Protein AF-C7RGB1-F1 (afdb_monomer_lite)

Sequence (255 aa):
MTRNKEISWLKITIWLIIFYPVGFYLIFKKLTSKRKIKDNFDKYVVSNTYNYYYRDDGEAKDKKVDSYKIDQDLIKNEPTHQRIIQDKLDKMAKEIKKRKNLGIGLMVFGGLYLLGSLSQFTFSSIFFSFLFISAGFLLISLNKNKADIISLANKYIGIIKDRKTPYIKDIAAASNTSYEIASSELQYLIDVNILEATYIDYDKKIIHTPLIEGSVYSDADKSTDPEIIECKYCGGVNEVKDDKYICQFCGSPLK

Foldseek 3Di:
DDPPDQCDPVNLVVCCVVPVVVSLVSVLCNLLVVCVVVVVLVVLLVVVVVVVVPPPDDDDDDDPPPDDDDDPVVLPCLVVLVVVLVVVLVVLVVVLVVLLVVLVVLLVVLVVQCVVCVVPVDPVSPVVSVVSNSVSVSSNSSCPVVVVLSVLLCLQLVLCLVVLFFALCSSCVSSVHHLSSSQSSVVVCVVVVSQPPWDADVVRNGIDGSSHDPPDPPPPDPPPVQPFAQDPPPRDTDRDDDPQQADPPPRDGRD

Secondary structure (DSSP, 8-state):
--------HHHHHHHHHH-HHHHHHHHHHHHS-THHHHHHHHHHHHHHHHHHHT-SS----------PPPPGGGTT-HHHHHHHHHHHHHHHHHHHHHHHHHHHHHHHHHHHHHHHHTTT--HHHHHHHHHHHHHHHHHHHTTHHHHHHHHHHHHHHHHHHHH---BHHHHHHHTTS-HHHHHHHHHHHHHTTSSTT-EEETTTTEEE-TTSTT-----S------EEEE-TTT--EEEE-SS--B-TTT--B--

Structure (mmCIF, N/CA/C/O backbone):
data_AF-C7RGB1-F1
#
_entry.id   AF-C7RGB1-F1
#
loop_
_atom_site.group_PDB
_atom_site.id
_atom_site.type_symbol
_atom_site.label_atom_id
_atom_site.label_alt_id
_atom_site.label_comp_id
_atom_site.label_asym_id
_atom_site.label_entity_id
_atom_site.label_seq_id
_atom_site.pdbx_PDB_ins_code
_atom_site.Cartn_x
_atom_site.Cartn_y
_atom_site.Cartn_z
_atom_site.occupancy
_atom_site.B_iso_or_equiv
_atom_site.auth_seq_id
_atom_site.auth_comp_id
_atom_site.auth_asym_id
_atom_site.auth_atom_id
_atom_site.pdbx_PDB_model_num
ATOM 1 N N . MET A 1 1 ? -18.374 15.410 -16.100 1.00 33.19 1 MET A N 1
ATOM 2 C CA . MET A 1 1 ? -17.667 14.116 -15.949 1.00 33.19 1 MET A CA 1
ATOM 3 C C . MET A 1 1 ? -17.205 13.624 -17.317 1.00 33.19 1 MET A C 1
ATOM 5 O O . MET A 1 1 ? -18.025 13.178 -18.109 1.00 33.19 1 MET A O 1
ATOM 9 N N . THR A 1 2 ? -15.921 13.754 -17.655 1.00 32.09 2 THR A N 1
ATOM 10 C CA . THR A 1 2 ? -15.396 13.250 -18.935 1.00 32.09 2 THR A CA 1
ATOM 11 C C . THR A 1 2 ? -15.132 11.748 -18.822 1.00 32.09 2 THR A C 1
ATOM 13 O O . THR A 1 2 ? -14.277 11.294 -18.063 1.00 32.09 2 THR A O 1
ATOM 16 N N . ARG A 1 3 ? -15.908 10.955 -19.569 1.00 33.81 3 ARG A N 1
ATOM 17 C CA . ARG A 1 3 ? -15.785 9.495 -19.670 1.00 33.81 3 ARG A CA 1
ATOM 18 C C . ARG A 1 3 ? -14.440 9.160 -20.328 1.00 33.81 3 ARG A C 1
ATOM 20 O O . ARG A 1 3 ? -14.335 9.072 -21.550 1.00 33.81 3 ARG A O 1
ATOM 27 N N . ASN A 1 4 ? -13.377 9.051 -19.533 1.00 44.34 4 ASN A N 1
ATOM 28 C CA . ASN A 1 4 ? -12.032 8.784 -20.037 1.00 44.34 4 ASN A CA 1
ATOM 29 C C . ASN A 1 4 ? -11.944 7.347 -20.566 1.00 44.34 4 ASN A C 1
ATOM 31 O O . ASN A 1 4 ? -11.673 6.415 -19.805 1.00 44.34 4 ASN A O 1
ATOM 35 N N . LYS A 1 5 ? -12.163 7.206 -21.881 1.00 53.62 5 LYS A N 1
ATOM 36 C CA . LYS A 1 5 ? -12.060 5.975 -22.679 1.00 53.62 5 LYS A CA 1
ATOM 37 C C . LYS A 1 5 ? -10.881 5.127 -22.193 1.00 53.62 5 LYS A C 1
ATOM 39 O O . LYS A 1 5 ? -9.740 5.597 -22.184 1.00 53.62 5 LYS A O 1
ATOM 44 N N . GLU A 1 6 ? -11.157 3.903 -21.748 1.00 63.00 6 GLU A N 1
ATOM 45 C CA . GLU A 1 6 ? -10.098 2.976 -21.364 1.00 63.00 6 GLU A CA 1
ATOM 46 C C . GLU A 1 6 ? -9.165 2.740 -22.553 1.00 63.00 6 GLU A C 1
ATOM 48 O O . GLU A 1 6 ? -9.593 2.579 -23.700 1.00 63.00 6 GLU A O 1
ATOM 53 N N . ILE A 1 7 ? -7.861 2.772 -22.292 1.00 69.94 7 ILE A N 1
ATOM 54 C CA . ILE A 1 7 ? -6.862 2.562 -23.332 1.00 69.94 7 ILE A CA 1
ATOM 55 C C . ILE A 1 7 ? -6.916 1.076 -23.713 1.00 69.94 7 ILE A C 1
ATOM 57 O O . ILE A 1 7 ? -6.524 0.202 -22.933 1.00 69.94 7 ILE A O 1
ATOM 61 N N . SER A 1 8 ? -7.439 0.783 -24.908 1.00 80.25 8 SER A N 1
ATOM 62 C CA . SER A 1 8 ? -7.513 -0.583 -25.442 1.00 80.25 8 SER A CA 1
ATOM 63 C C . SER A 1 8 ? -6.120 -1.213 -25.507 1.00 80.25 8 SER A C 1
ATOM 65 O O . SER A 1 8 ? -5.159 -0.553 -25.903 1.00 80.25 8 SER A O 1
ATOM 67 N N . TRP A 1 9 ? -6.014 -2.494 -25.136 1.00 74.38 9 TRP A N 1
ATOM 68 C CA . TRP A 1 9 ? -4.772 -3.268 -25.265 1.00 74.38 9 TRP A CA 1
ATOM 69 C C . TRP A 1 9 ? -4.229 -3.235 -26.695 1.00 74.38 9 TRP A C 1
ATOM 71 O O . TRP A 1 9 ? -3.033 -3.084 -26.883 1.00 74.38 9 TRP A O 1
ATOM 81 N N . LEU A 1 10 ? -5.113 -3.223 -27.693 1.00 82.62 10 LEU A N 1
ATOM 82 C CA . LEU A 1 10 ? -4.734 -3.104 -29.098 1.00 82.62 10 LEU A CA 1
ATOM 83 C C . LEU A 1 10 ? -4.018 -1.776 -29.402 1.00 82.62 10 LEU A C 1
ATOM 85 O O . LEU A 1 10 ? -3.019 -1.761 -30.113 1.00 82.62 10 LEU A O 1
ATOM 89 N N . LYS A 1 11 ? -4.458 -0.661 -28.800 1.00 81.06 11 LYS A N 1
ATOM 90 C CA . LYS A 1 11 ? -3.771 0.635 -28.944 1.00 81.06 11 LYS A CA 1
ATOM 91 C C . LYS A 1 11 ? -2.395 0.619 -28.292 1.00 81.06 11 LYS A C 1
ATOM 93 O O . LYS A 1 11 ? -1.472 1.224 -28.818 1.00 81.06 11 LYS A O 1
ATOM 98 N N . ILE A 1 12 ? -2.267 -0.069 -27.163 1.00 81.75 12 ILE A N 1
ATOM 99 C CA . ILE A 1 12 ? -0.987 -0.234 -26.479 1.00 81.75 12 ILE A CA 1
ATOM 100 C C . ILE A 1 12 ? -0.016 -1.012 -27.360 1.00 81.75 12 ILE A C 1
ATOM 102 O O . ILE A 1 12 ? 1.093 -0.541 -27.573 1.00 81.75 12 ILE A O 1
ATOM 106 N N . THR A 1 13 ? -0.445 -2.151 -27.907 1.00 79.81 13 THR A N 1
ATOM 107 C CA . THR A 1 13 ? 0.388 -2.992 -28.773 1.00 79.81 13 THR A CA 1
ATOM 108 C C . THR A 1 13 ? 0.824 -2.242 -30.031 1.00 79.81 13 THR A C 1
ATOM 110 O O . THR A 1 13 ? 2.002 -2.254 -30.367 1.00 79.81 13 THR A O 1
ATOM 113 N N . ILE A 1 14 ? -0.090 -1.511 -30.680 1.00 84.31 14 ILE A N 1
ATOM 114 C CA . ILE A 1 14 ? 0.222 -0.699 -31.869 1.00 84.31 14 ILE A CA 1
ATOM 115 C C . ILE A 1 14 ? 1.257 0.384 -31.545 1.00 84.31 14 ILE A C 1
ATOM 117 O O . ILE A 1 14 ? 2.251 0.521 -32.254 1.00 84.31 14 ILE A O 1
ATOM 121 N N . TRP A 1 15 ? 1.067 1.128 -30.453 1.00 84.56 15 TRP A N 1
ATOM 122 C CA . TRP A 1 15 ? 2.030 2.149 -30.043 1.00 84.56 15 TRP A CA 1
ATOM 123 C C . TRP A 1 15 ? 3.350 1.547 -29.557 1.00 84.56 15 TRP A C 1
ATOM 125 O O . TRP A 1 15 ? 4.377 2.187 -29.710 1.00 84.56 15 TRP A O 1
ATOM 135 N N . LEU A 1 16 ? 3.362 0.323 -29.029 1.00 81.25 16 LEU A N 1
ATOM 136 C CA . LEU A 1 16 ? 4.593 -0.363 -28.634 1.00 81.25 16 LEU A CA 1
ATOM 137 C C . LEU A 1 16 ? 5.453 -0.763 -29.840 1.00 81.25 16 LEU A C 1
ATOM 139 O O . LEU A 1 16 ? 6.674 -0.706 -29.747 1.00 81.25 16 LEU A O 1
ATOM 143 N N . ILE A 1 17 ? 4.815 -1.107 -30.962 1.00 79.31 17 ILE A N 1
ATOM 144 C CA . ILE A 1 17 ? 5.484 -1.463 -32.220 1.00 79.31 17 ILE A CA 1
ATOM 145 C C . ILE A 1 17 ? 5.944 -0.210 -32.979 1.00 79.31 17 ILE A C 1
ATOM 147 O O . ILE A 1 17 ? 7.076 -0.157 -33.444 1.00 79.31 17 ILE A O 1
ATOM 151 N N . ILE A 1 18 ? 5.080 0.805 -33.096 1.00 78.81 18 ILE A N 1
ATOM 152 C CA . ILE A 1 18 ? 5.349 2.006 -33.909 1.00 78.81 18 ILE A CA 1
ATOM 153 C C . ILE A 1 18 ? 6.251 2.999 -33.171 1.00 78.81 18 ILE A C 1
ATOM 155 O O . ILE A 1 18 ? 7.113 3.634 -33.772 1.00 78.81 18 ILE A O 1
ATOM 159 N N . PHE A 1 19 ? 6.045 3.169 -31.865 1.00 79.31 19 PHE A N 1
ATOM 160 C CA . PHE A 1 19 ? 6.770 4.152 -31.072 1.00 79.31 19 PHE A CA 1
ATOM 161 C C . PHE A 1 19 ? 6.793 3.728 -29.602 1.00 79.31 19 PHE A C 1
ATOM 163 O O . PHE A 1 19 ? 6.038 4.236 -28.761 1.00 79.31 19 PHE A O 1
ATOM 170 N N . TYR A 1 20 ? 7.678 2.770 -29.300 1.00 70.88 20 TYR A N 1
ATOM 171 C CA . TYR A 1 20 ? 7.758 2.113 -27.994 1.00 70.88 20 TYR A CA 1
ATOM 172 C C . TYR A 1 20 ? 7.773 3.067 -26.781 1.00 70.88 20 TYR A C 1
ATOM 174 O O . TYR A 1 20 ? 7.165 2.682 -25.781 1.00 70.88 20 TYR A O 1
ATOM 182 N N . PRO A 1 21 ? 8.322 4.308 -26.808 1.00 76.00 21 PRO A N 1
ATOM 183 C CA . PRO A 1 21 ? 8.226 5.206 -25.656 1.00 76.00 21 PRO A CA 1
ATOM 184 C C . PRO A 1 21 ? 6.770 5.530 -25.297 1.00 76.00 21 PRO A C 1
ATOM 186 O O . PRO A 1 21 ? 6.397 5.522 -24.123 1.00 76.00 21 PRO A O 1
ATOM 189 N N . VAL A 1 22 ? 5.912 5.740 -26.302 1.00 77.44 22 VAL A N 1
ATOM 190 C CA . VAL A 1 22 ? 4.474 5.954 -26.087 1.00 77.44 22 VAL A CA 1
ATOM 191 C C . VAL A 1 22 ? 3.765 4.640 -25.783 1.00 77.44 22 VAL A C 1
ATOM 193 O O . VAL A 1 22 ? 2.885 4.625 -24.928 1.00 77.44 22 VAL A O 1
ATOM 196 N N . GLY A 1 23 ? 4.166 3.523 -26.393 1.00 82.25 23 GLY A N 1
ATOM 197 C CA . GLY A 1 23 ? 3.643 2.200 -26.038 1.00 82.25 23 GLY A CA 1
ATOM 198 C C . GLY A 1 23 ? 3.829 1.870 -24.554 1.00 82.25 23 GLY A C 1
ATOM 199 O O . GLY A 1 23 ? 2.858 1.576 -23.856 1.00 82.25 23 GLY A O 1
ATOM 200 N N . PHE A 1 24 ? 5.052 2.017 -24.039 1.00 79.06 24 PHE A N 1
ATOM 201 C CA . PHE A 1 24 ? 5.362 1.857 -22.617 1.00 79.06 24 PHE A CA 1
ATOM 202 C C . PHE A 1 24 ? 4.668 2.906 -21.746 1.00 79.06 24 PHE A C 1
ATOM 204 O O . PHE A 1 24 ? 4.165 2.556 -20.682 1.00 79.06 24 PHE A O 1
ATOM 211 N N . TYR A 1 25 ? 4.556 4.163 -22.189 1.00 80.44 25 TYR A N 1
ATOM 212 C CA . TYR A 1 25 ? 3.768 5.181 -21.484 1.00 80.44 25 TYR A CA 1
ATOM 213 C C . TYR A 1 25 ? 2.278 4.810 -21.378 1.00 80.44 25 TYR A C 1
ATOM 215 O O . TYR A 1 25 ? 1.632 5.064 -20.360 1.00 80.44 25 TYR A O 1
ATOM 223 N N . LEU A 1 26 ? 1.705 4.180 -22.404 1.00 81.00 26 LEU A N 1
ATOM 224 C CA . LEU A 1 26 ? 0.313 3.735 -22.392 1.00 81.00 26 LEU A CA 1
ATOM 225 C C . LEU A 1 26 ? 0.124 2.468 -21.544 1.00 81.00 26 LEU A C 1
ATOM 227 O O . LEU A 1 26 ? -0.871 2.390 -20.819 1.00 81.00 26 LEU A O 1
ATOM 231 N N . ILE A 1 27 ? 1.084 1.528 -21.560 1.00 81.25 27 ILE A N 1
ATOM 232 C CA . ILE A 1 27 ? 1.155 0.416 -20.589 1.00 81.25 27 ILE A CA 1
ATOM 233 C C . ILE A 1 27 ? 1.183 0.982 -19.179 1.00 81.25 27 ILE A C 1
ATOM 235 O O . ILE A 1 27 ? 0.370 0.599 -18.344 1.00 81.25 27 ILE A O 1
ATOM 239 N N . PHE A 1 28 ? 2.079 1.934 -18.935 1.00 70.88 28 PHE A N 1
ATOM 240 C CA . PHE A 1 28 ? 2.223 2.614 -17.663 1.00 70.88 28 PHE A CA 1
ATOM 241 C C . PHE A 1 28 ? 0.900 3.226 -17.228 1.00 70.88 28 PHE A C 1
ATOM 243 O O . PHE A 1 28 ? 0.360 2.835 -16.207 1.00 70.88 28 PHE A O 1
ATOM 250 N N . LYS A 1 29 ? 0.298 4.097 -18.041 1.00 72.88 29 LYS A N 1
ATOM 251 C CA . LYS A 1 29 ? -0.969 4.765 -17.716 1.00 72.88 29 LYS A CA 1
ATOM 252 C C . LYS A 1 29 ? -2.115 3.782 -17.455 1.00 72.88 29 LYS A C 1
ATOM 254 O O . LYS A 1 29 ? -3.044 4.119 -16.717 1.00 72.88 29 LYS A O 1
ATOM 259 N N . LYS A 1 30 ? -2.069 2.588 -18.053 1.00 77.88 30 LYS A N 1
ATOM 260 C CA . LYS A 1 30 ? -3.045 1.518 -17.828 1.00 77.88 30 LYS A CA 1
ATOM 261 C C . LYS A 1 30 ? -2.763 0.714 -16.553 1.00 77.88 30 LYS A C 1
ATOM 263 O O . LYS A 1 30 ? -3.703 0.447 -15.813 1.00 77.88 30 LYS A O 1
ATOM 268 N N . LEU A 1 31 ? -1.505 0.373 -16.266 1.00 68.38 31 LEU A N 1
ATOM 269 C CA . LEU A 1 31 ? -1.090 -0.377 -15.069 1.00 68.38 31 LEU A CA 1
ATOM 270 C C . LEU A 1 31 ? -1.074 0.490 -13.802 1.00 68.38 31 LEU A C 1
ATOM 272 O O . LEU A 1 31 ? -1.529 0.063 -12.748 1.00 68.38 31 LEU A O 1
ATOM 276 N N . THR A 1 32 ? -0.588 1.725 -13.908 1.00 56.81 32 THR A N 1
ATOM 277 C CA . THR A 1 32 ? -0.564 2.737 -12.844 1.00 56.81 32 THR A CA 1
ATOM 278 C C . THR A 1 32 ? -1.812 3.606 -12.857 1.00 56.81 32 THR A C 1
ATOM 280 O O . THR A 1 32 ? -1.801 4.694 -12.275 1.00 56.81 32 THR A O 1
ATOM 283 N N . SER A 1 33 ? -2.869 3.203 -13.571 1.00 56.97 33 SER A N 1
ATOM 284 C CA . SER A 1 33 ? -4.123 3.940 -13.533 1.00 56.97 33 SER A CA 1
ATOM 285 C C . SER A 1 33 ? -4.590 3.956 -12.086 1.00 56.97 33 SER A C 1
ATOM 287 O O . SER A 1 33 ? -5.092 2.956 -11.573 1.00 56.97 33 SER A O 1
ATOM 289 N N . LYS A 1 34 ? -4.410 5.115 -11.437 1.00 47.38 34 LYS A N 1
ATOM 290 C CA . LYS A 1 34 ? -4.910 5.413 -10.091 1.00 47.38 34 LYS A CA 1
ATOM 291 C C . LYS A 1 34 ? -6.379 5.024 -9.953 1.00 47.38 34 LYS A C 1
ATOM 293 O O . LYS A 1 34 ? -6.801 4.698 -8.861 1.00 47.38 34 LYS A O 1
ATOM 298 N N . ARG A 1 35 ? -7.097 4.974 -11.078 1.00 47.88 35 ARG A N 1
ATOM 299 C CA . ARG A 1 35 ? -8.429 4.407 -11.245 1.00 47.88 35 ARG A CA 1
ATOM 300 C C . ARG A 1 35 ? -8.654 3.073 -10.537 1.00 47.88 35 ARG A C 1
ATOM 302 O O . ARG A 1 35 ? -9.648 2.953 -9.869 1.00 47.88 35 ARG A O 1
ATOM 309 N N . LYS A 1 36 ? -7.767 2.073 -10.536 1.00 40.84 36 LYS A N 1
ATOM 310 C CA . LYS A 1 36 ? -8.158 0.808 -9.862 1.00 40.84 36 LYS A CA 1
ATOM 311 C C . LYS A 1 36 ? -8.276 0.908 -8.338 1.00 40.84 36 LYS A C 1
ATOM 313 O O . LYS A 1 36 ? -9.161 0.282 -7.777 1.00 40.84 36 LYS A O 1
ATOM 318 N N . ILE A 1 37 ? -7.409 1.678 -7.679 1.00 42.00 37 ILE A N 1
ATOM 319 C CA . ILE A 1 37 ? -7.462 1.851 -6.217 1.00 42.00 37 ILE A CA 1
ATOM 320 C C . ILE A 1 37 ? -8.340 3.035 -5.851 1.00 42.00 37 ILE A C 1
ATOM 322 O O . ILE A 1 37 ? -9.150 2.893 -4.956 1.00 42.00 37 ILE A O 1
ATOM 326 N N . LYS A 1 38 ? -8.237 4.160 -6.566 1.00 39.53 38 LYS A N 1
ATOM 327 C CA . LYS A 1 38 ? -9.106 5.321 -6.378 1.00 39.53 38 LYS A CA 1
ATOM 328 C C . LYS A 1 38 ? -10.544 5.035 -6.803 1.00 39.53 38 LYS A C 1
ATOM 330 O O . LYS A 1 38 ? -11.417 5.449 -6.085 1.00 39.53 38 LYS A O 1
ATOM 335 N N . ASP A 1 39 ? -10.821 4.306 -7.882 1.00 45.53 39 ASP A N 1
ATOM 336 C CA . ASP A 1 39 ? -12.202 3.940 -8.245 1.00 45.53 39 ASP A CA 1
ATOM 337 C C . ASP A 1 39 ? -12.723 2.823 -7.338 1.00 45.53 39 ASP A C 1
ATOM 339 O O . ASP A 1 39 ? -13.914 2.811 -7.081 1.00 45.53 39 ASP A O 1
ATOM 343 N N . ASN A 1 40 ? -11.886 1.908 -6.816 1.00 43.69 40 ASN A N 1
ATOM 344 C CA . ASN A 1 40 ? -12.340 1.003 -5.752 1.00 43.69 40 ASN A CA 1
ATOM 345 C C . ASN A 1 40 ? -12.633 1.796 -4.480 1.00 43.69 40 ASN A C 1
ATOM 347 O O . ASN A 1 40 ? -13.721 1.663 -3.954 1.00 43.69 40 ASN A O 1
ATOM 351 N N . PHE A 1 41 ? -11.717 2.650 -4.029 1.00 45.91 41 PHE A N 1
ATOM 352 C CA . PHE A 1 41 ? -11.883 3.516 -2.864 1.00 45.91 41 PHE A CA 1
ATOM 353 C C . PHE A 1 41 ? -13.085 4.451 -3.020 1.00 45.91 41 PHE A C 1
ATOM 355 O O . PHE A 1 41 ? -13.967 4.418 -2.184 1.00 45.91 41 PHE A O 1
ATOM 362 N N . ASP A 1 42 ? -13.201 5.190 -4.122 1.00 44.00 42 ASP A N 1
ATOM 363 C CA . ASP A 1 42 ? -14.346 6.041 -4.450 1.00 44.00 42 ASP A CA 1
ATOM 364 C C . ASP A 1 42 ? -15.627 5.197 -4.551 1.00 44.00 42 ASP A C 1
ATOM 366 O O . ASP A 1 42 ? -16.666 5.653 -4.105 1.00 44.00 42 ASP A O 1
ATOM 370 N N . LYS A 1 43 ? -15.594 3.957 -5.062 1.00 46.75 43 LYS A N 1
ATOM 371 C CA . LYS A 1 43 ? -16.762 3.052 -5.086 1.00 46.75 43 LYS A CA 1
ATOM 372 C C . LYS A 1 43 ? -17.111 2.494 -3.701 1.00 46.75 43 LYS A C 1
ATOM 374 O O . LYS A 1 43 ? -18.294 2.330 -3.428 1.00 46.75 43 LYS A O 1
ATOM 379 N N . TYR A 1 44 ? -16.129 2.248 -2.833 1.00 43.62 44 TYR A N 1
ATOM 380 C CA . TYR A 1 44 ? -16.306 1.866 -1.427 1.00 43.62 44 TYR A CA 1
ATOM 381 C C . TYR A 1 44 ? -16.887 3.040 -0.630 1.00 43.62 44 TYR A C 1
ATOM 383 O O . TYR A 1 44 ? -17.966 2.888 -0.061 1.00 43.62 44 TYR A O 1
ATOM 391 N N . VAL A 1 45 ? -16.254 4.221 -0.695 1.00 42.38 45 VAL A N 1
ATOM 392 C CA . VAL A 1 45 ? -16.717 5.496 -0.122 1.00 42.38 45 VAL A CA 1
ATOM 393 C C . VAL A 1 45 ? -18.132 5.795 -0.600 1.00 42.38 45 VAL A C 1
ATOM 395 O O . VAL A 1 45 ? -19.003 6.031 0.224 1.00 42.38 45 VAL A O 1
ATOM 398 N N . VAL A 1 46 ? -18.403 5.734 -1.909 1.00 45.34 46 VAL A N 1
ATOM 399 C CA . VAL A 1 46 ? -19.738 5.965 -2.484 1.00 45.34 46 VAL A CA 1
ATOM 400 C C . VAL A 1 46 ? -20.729 4.894 -2.020 1.00 45.34 46 VAL A C 1
ATOM 402 O O . VAL A 1 46 ? -21.803 5.243 -1.560 1.00 45.34 46 VAL A O 1
ATOM 405 N N . SER A 1 47 ? -20.407 3.599 -2.042 1.00 41.25 47 SER A N 1
ATOM 406 C CA . SER A 1 47 ? -21.377 2.582 -1.596 1.00 41.25 47 SER A CA 1
ATOM 407 C C . SER A 1 47 ? -21.723 2.693 -0.106 1.00 41.25 47 SER A C 1
ATOM 409 O O . SER A 1 47 ? -22.893 2.580 0.253 1.00 41.25 47 SER A O 1
ATOM 411 N N . ASN A 1 48 ? -20.741 2.991 0.751 1.00 41.09 48 ASN A N 1
ATOM 412 C CA . ASN A 1 48 ? -20.963 3.121 2.188 1.00 41.09 48 ASN A CA 1
ATOM 413 C C . ASN A 1 48 ? -21.594 4.463 2.569 1.00 41.09 48 ASN A C 1
ATOM 415 O O . ASN A 1 48 ? -22.454 4.483 3.441 1.00 41.09 48 ASN A O 1
ATOM 419 N N . THR A 1 49 ? -21.234 5.569 1.908 1.00 38.38 49 THR A N 1
ATOM 420 C CA . THR A 1 49 ? -21.920 6.859 2.113 1.00 38.38 49 THR A CA 1
ATOM 421 C C . THR A 1 49 ? -23.382 6.766 1.697 1.00 38.38 49 THR A C 1
ATOM 423 O O . THR A 1 49 ? -24.245 7.184 2.459 1.00 38.38 49 THR A O 1
ATOM 426 N N . TYR A 1 50 ? -23.693 6.147 0.553 1.00 38.81 50 TYR A N 1
ATOM 427 C CA . TYR A 1 50 ? -25.082 5.950 0.127 1.00 38.81 50 TYR A CA 1
ATOM 428 C C . TYR A 1 50 ? -25.852 5.034 1.088 1.00 38.81 50 TYR A C 1
ATOM 430 O O . TYR A 1 50 ? -26.964 5.385 1.462 1.00 38.81 50 TYR A O 1
ATOM 438 N N . ASN A 1 51 ? -25.264 3.927 1.559 1.00 36.22 51 ASN A N 1
ATOM 439 C CA . ASN A 1 51 ? -25.895 3.075 2.578 1.00 36.22 51 ASN A CA 1
ATOM 440 C C . ASN A 1 51 ? -26.113 3.791 3.921 1.00 36.22 51 ASN A C 1
ATOM 442 O O . ASN A 1 51 ? -27.023 3.427 4.654 1.00 36.22 51 ASN A O 1
ATOM 446 N N . TYR A 1 52 ? -25.304 4.796 4.257 1.00 35.62 52 TYR A N 1
ATOM 447 C CA . TYR A 1 52 ? -25.447 5.560 5.496 1.00 35.62 52 TYR A CA 1
ATOM 448 C C . TYR A 1 52 ? -26.545 6.633 5.404 1.00 35.62 52 TYR A C 1
ATOM 450 O O . TYR A 1 52 ? -27.267 6.846 6.371 1.00 35.62 52 TYR A O 1
ATOM 458 N N . TYR A 1 53 ? -26.727 7.263 4.236 1.00 35.84 53 TYR A N 1
ATOM 459 C CA . TYR A 1 53 ? -27.809 8.233 4.003 1.00 35.84 53 TYR A CA 1
ATOM 460 C C . TYR A 1 53 ? -29.190 7.589 3.743 1.00 35.84 53 TYR A C 1
ATOM 462 O O . TYR A 1 53 ? -30.181 8.309 3.743 1.00 35.84 53 TYR A O 1
ATOM 470 N N . TYR A 1 54 ? -29.262 6.268 3.525 1.00 32.94 54 TYR A N 1
ATOM 471 C CA . TYR A 1 54 ? -30.492 5.511 3.207 1.00 32.94 54 TYR A CA 1
ATOM 472 C C . TYR A 1 54 ? -30.839 4.420 4.245 1.00 32.94 54 TYR A C 1
ATOM 474 O O . TYR A 1 54 ? -31.559 3.474 3.943 1.00 32.94 54 TYR A O 1
ATOM 482 N N . ARG A 1 55 ? -30.282 4.506 5.461 1.00 38.75 55 ARG A N 1
ATOM 483 C CA . ARG A 1 55 ? -30.574 3.596 6.591 1.00 38.75 55 ARG A CA 1
ATOM 484 C C . ARG A 1 55 ? -31.411 4.282 7.685 1.00 38.75 55 ARG A C 1
ATOM 486 O O . ARG A 1 55 ? -31.452 3.799 8.810 1.00 38.75 55 ARG A O 1
ATOM 493 N N . ASP A 1 56 ? -32.069 5.397 7.358 1.00 42.44 56 ASP A N 1
ATOM 494 C CA . ASP A 1 56 ? -32.984 6.122 8.262 1.00 42.44 56 ASP A CA 1
ATOM 495 C C . ASP A 1 56 ? -34.458 5.688 8.103 1.00 42.44 56 ASP A C 1
ATOM 497 O O . ASP A 1 56 ? -35.333 6.096 8.864 1.00 42.44 56 ASP A O 1
ATOM 501 N N . ASP A 1 57 ? -34.744 4.810 7.146 1.00 39.16 57 ASP A N 1
ATOM 502 C CA . ASP A 1 57 ? -36.058 4.263 6.846 1.00 39.16 57 ASP A CA 1
ATOM 503 C C . ASP A 1 57 ? -36.003 2.729 6.877 1.00 39.16 57 ASP A C 1
ATOM 505 O O . ASP A 1 57 ? -35.300 2.065 6.118 1.00 39.16 57 ASP A O 1
ATOM 509 N N . GLY A 1 58 ? -36.696 2.173 7.872 1.00 47.56 58 GLY A N 1
ATOM 510 C CA . GLY A 1 58 ? -36.574 0.787 8.301 1.00 47.56 58 GLY A CA 1
ATOM 511 C C . GLY A 1 58 ? -36.809 -0.253 7.207 1.00 47.56 58 GLY A C 1
ATOM 512 O O . GLY A 1 58 ? -37.814 -0.224 6.514 1.00 47.56 58 GLY A O 1
ATOM 513 N N . GLU A 1 59 ? -35.882 -1.209 7.130 1.00 38.81 59 GLU A N 1
ATOM 514 C CA . GLU A 1 59 ? -36.109 -2.658 7.034 1.00 38.81 59 GLU A CA 1
ATOM 515 C C . GLU A 1 59 ? -34.734 -3.340 6.920 1.00 38.81 59 GLU A C 1
ATOM 517 O O . GLU A 1 59 ? -34.140 -3.467 5.846 1.00 38.81 59 GLU A O 1
ATOM 522 N N . ALA A 1 60 ? -34.184 -3.769 8.059 1.00 34.69 60 ALA A N 1
ATOM 523 C CA . ALA A 1 60 ? -32.962 -4.561 8.097 1.00 34.69 60 ALA A CA 1
ATOM 524 C C . ALA A 1 60 ? -33.257 -5.972 7.565 1.00 34.69 60 ALA A C 1
ATOM 526 O O . ALA A 1 60 ? -33.790 -6.818 8.277 1.00 34.69 60 ALA A O 1
ATOM 527 N N . LYS A 1 61 ? -32.917 -6.240 6.301 1.00 35.75 61 LYS A N 1
ATOM 528 C CA . LYS A 1 61 ? -32.791 -7.619 5.816 1.00 35.75 61 LYS A CA 1
ATOM 529 C C . LYS A 1 61 ? -31.401 -8.135 6.153 1.00 35.75 61 LYS A C 1
ATOM 531 O O . LYS A 1 61 ? -30.412 -7.702 5.560 1.00 35.75 61 LYS A O 1
ATOM 536 N N . ASP A 1 62 ? -31.369 -9.073 7.093 1.00 35.62 62 ASP A N 1
ATOM 537 C CA . ASP A 1 62 ? -30.203 -9.842 7.514 1.00 35.62 62 ASP A CA 1
ATOM 538 C C . ASP A 1 62 ? -29.450 -10.427 6.315 1.00 35.62 62 ASP A C 1
ATOM 540 O O . ASP A 1 62 ? -29.819 -11.453 5.739 1.00 35.62 62 ASP A O 1
ATOM 544 N N . LYS A 1 63 ? -28.334 -9.794 5.955 1.00 32.31 63 LYS A N 1
ATOM 545 C CA . LYS A 1 63 ? -27.230 -10.495 5.309 1.00 32.31 63 LYS A CA 1
ATOM 546 C C . LYS A 1 63 ? -26.210 -10.801 6.389 1.00 32.31 63 LYS A C 1
ATOM 548 O O . LYS A 1 63 ? -25.422 -9.936 6.758 1.00 32.31 63 LYS A O 1
ATOM 553 N N . LYS A 1 64 ? -26.236 -12.047 6.873 1.00 28.70 64 LYS A N 1
ATOM 554 C CA . LYS A 1 64 ? -25.121 -12.649 7.609 1.00 28.70 64 LYS A CA 1
ATOM 555 C C . LYS A 1 64 ? -23.864 -12.510 6.750 1.00 28.70 64 LYS A C 1
ATOM 557 O O . LYS A 1 64 ? -23.725 -13.185 5.734 1.00 28.70 64 LYS A O 1
ATOM 562 N N . VAL A 1 65 ? -23.001 -11.574 7.123 1.00 32.31 65 VAL A N 1
ATOM 563 C CA . VAL A 1 65 ? -21.614 -11.536 6.669 1.00 32.31 65 VAL A CA 1
ATOM 564 C C . VAL A 1 65 ? -20.892 -12.561 7.527 1.00 32.31 65 VAL A C 1
ATOM 566 O O . VAL A 1 65 ? -20.919 -12.452 8.752 1.00 32.31 65 VAL A O 1
ATOM 569 N N . ASP A 1 66 ? -20.333 -13.588 6.893 1.00 28.89 66 ASP A N 1
ATOM 570 C CA . ASP A 1 66 ? -19.651 -14.682 7.578 1.00 28.89 66 ASP A CA 1
ATOM 571 C C . ASP A 1 66 ? -18.549 -14.124 8.487 1.00 28.89 66 ASP A C 1
ATOM 573 O O . ASP A 1 66 ? -17.535 -13.586 8.038 1.00 28.89 66 ASP A O 1
ATOM 577 N N . SER A 1 67 ? -18.787 -14.220 9.793 1.00 32.47 67 SER A N 1
ATOM 578 C CA . SER A 1 67 ? -17.859 -13.819 10.838 1.00 32.47 67 SER A CA 1
ATOM 579 C C . SER A 1 67 ? -16.610 -14.693 10.754 1.00 32.47 67 SER A C 1
ATOM 581 O O . SER A 1 67 ? -16.667 -15.899 11.013 1.00 32.47 67 SER A O 1
ATOM 583 N N . TYR A 1 68 ? -15.476 -14.089 10.404 1.00 34.88 68 TYR A N 1
ATOM 584 C CA . TYR A 1 68 ? -14.170 -14.715 10.574 1.00 34.88 68 TYR A CA 1
ATOM 585 C C . TYR A 1 68 ? -14.017 -15.101 12.054 1.00 34.88 68 TYR A C 1
ATOM 587 O O . TYR A 1 68 ? -14.082 -14.235 12.925 1.00 34.88 68 TYR A O 1
ATOM 595 N N . LYS A 1 69 ? -13.858 -16.399 12.349 1.00 30.64 69 LYS A N 1
ATOM 596 C CA . LYS A 1 69 ? -13.540 -16.880 13.701 1.00 30.64 69 LYS A CA 1
ATOM 597 C C . LYS A 1 69 ? -12.210 -16.261 14.131 1.00 30.64 69 LYS A C 1
ATOM 599 O O . LYS A 1 69 ? -11.185 -16.514 13.504 1.00 30.64 69 LYS A O 1
ATOM 604 N N . ILE A 1 70 ? -12.249 -15.445 15.177 1.00 41.84 70 ILE A N 1
ATOM 605 C CA . ILE A 1 70 ? -11.065 -14.900 15.840 1.00 41.84 70 ILE A CA 1
ATOM 606 C C . ILE A 1 70 ? -10.759 -15.836 17.011 1.00 41.84 70 ILE A C 1
ATOM 608 O O . ILE A 1 70 ? -11.603 -16.013 17.889 1.00 41.84 70 ILE A O 1
ATOM 612 N N . ASP A 1 71 ? -9.577 -16.454 17.011 1.00 38.69 71 ASP A N 1
ATOM 613 C CA . ASP A 1 71 ? -9.112 -17.276 18.130 1.00 38.69 71 ASP A CA 1
ATOM 614 C C . ASP A 1 71 ? -8.934 -16.395 19.376 1.00 38.69 71 ASP A C 1
ATOM 616 O O . ASP A 1 71 ? -8.169 -15.429 19.368 1.00 38.69 71 ASP A O 1
ATOM 620 N N . GLN A 1 72 ? -9.633 -16.730 20.465 1.00 39.53 72 GLN A N 1
ATOM 621 C CA . GLN A 1 72 ? -9.610 -15.985 21.734 1.00 39.53 72 GLN A CA 1
ATOM 622 C C . GLN A 1 72 ? -8.203 -15.878 22.359 1.00 39.53 72 GLN A C 1
ATOM 624 O O . GLN A 1 72 ? -7.943 -14.970 23.150 1.00 39.53 72 GLN A O 1
ATOM 629 N N . ASP A 1 73 ? -7.265 -16.734 21.949 1.00 39.78 73 ASP A N 1
ATOM 630 C CA . ASP A 1 73 ? -5.864 -16.701 22.382 1.00 39.78 73 ASP A CA 1
ATOM 631 C C . ASP A 1 73 ? -5.078 -15.486 21.839 1.00 39.78 73 ASP A C 1
ATOM 633 O O . ASP A 1 73 ? -4.062 -15.094 22.420 1.00 39.78 73 ASP A O 1
ATOM 637 N N . LEU A 1 74 ? -5.558 -14.838 20.768 1.00 42.72 74 LEU A N 1
ATOM 638 C CA . LEU A 1 74 ? -4.950 -13.636 20.169 1.00 42.72 74 LEU A CA 1
ATOM 639 C C . LEU A 1 74 ? -5.176 -12.366 21.012 1.00 42.72 74 LEU A C 1
ATOM 641 O O . LEU A 1 74 ? -4.370 -11.436 20.984 1.00 42.72 74 LEU A O 1
ATOM 645 N N . ILE A 1 75 ? -6.240 -12.337 21.818 1.00 44.41 75 ILE A N 1
ATOM 646 C CA . ILE A 1 75 ? -6.683 -11.156 22.582 1.00 44.41 75 ILE A CA 1
ATOM 647 C C . ILE A 1 75 ? -5.774 -10.893 23.798 1.00 44.41 75 ILE A C 1
ATOM 649 O O . ILE A 1 75 ? -5.678 -9.770 24.287 1.00 44.41 75 ILE A O 1
ATOM 653 N N . LYS A 1 76 ? -5.039 -11.907 24.271 1.00 43.00 76 LYS A N 1
ATOM 654 C CA . LYS A 1 76 ? -4.277 -11.843 25.530 1.00 43.00 76 LYS A CA 1
ATOM 655 C C . LYS A 1 76 ? -2.932 -11.105 25.436 1.00 43.00 76 LYS A C 1
ATOM 657 O O . LYS A 1 76 ? -2.316 -10.855 26.467 1.00 43.00 76 LYS A O 1
ATOM 662 N N . ASN A 1 77 ? -2.471 -10.751 24.232 1.00 49.00 77 ASN A N 1
ATOM 663 C CA . ASN A 1 77 ? -1.118 -10.237 23.995 1.00 49.00 77 ASN A CA 1
ATOM 664 C C . ASN A 1 77 ? -1.109 -8.944 23.153 1.00 49.00 77 ASN A C 1
ATOM 666 O O . ASN A 1 77 ? -0.565 -8.899 22.050 1.00 49.00 77 ASN A O 1
ATOM 670 N N . GLU A 1 78 ? -1.638 -7.849 23.683 1.00 49.31 78 GLU A N 1
ATOM 671 C CA . GLU A 1 78 ? -1.594 -6.509 23.074 1.00 49.31 78 GLU A CA 1
ATOM 672 C C . GLU A 1 78 ? -0.215 -6.039 22.534 1.00 49.31 78 GLU A C 1
ATOM 674 O O . GLU A 1 78 ? -0.154 -5.544 21.400 1.00 49.31 78 GLU A O 1
ATOM 679 N N . PRO A 1 79 ? 0.935 -6.267 23.215 1.00 53.56 79 PRO A N 1
ATOM 680 C CA . PRO A 1 79 ? 2.240 -5.915 22.649 1.00 53.56 79 PRO A CA 1
ATOM 681 C C . PRO A 1 79 ? 2.628 -6.766 21.429 1.00 53.56 79 PRO A C 1
ATOM 683 O O . PRO A 1 79 ? 3.553 -6.394 20.707 1.00 53.56 79 PRO A O 1
ATOM 686 N N . THR A 1 80 ? 1.957 -7.896 21.172 1.00 61.31 80 THR A N 1
ATOM 687 C CA . THR A 1 80 ? 2.234 -8.734 19.994 1.00 61.31 80 THR A CA 1
ATOM 688 C C . THR A 1 80 ? 1.518 -8.233 18.745 1.00 61.31 80 THR A C 1
ATOM 690 O O . THR A 1 80 ? 2.178 -8.091 17.721 1.00 61.31 80 THR A O 1
ATOM 693 N N . HIS A 1 81 ? 0.241 -7.844 18.811 1.00 64.12 81 HIS A N 1
ATOM 694 C CA . HIS A 1 81 ? -0.491 -7.366 17.628 1.00 64.12 81 HIS A CA 1
ATOM 695 C C . HIS A 1 81 ? 0.043 -6.040 17.083 1.00 64.12 81 HIS A C 1
ATOM 697 O O . HIS A 1 81 ? 0.220 -5.895 15.872 1.00 64.12 81 HIS A O 1
ATOM 703 N N . GLN A 1 82 ? 0.406 -5.105 17.965 1.00 70.75 82 GLN A N 1
ATOM 704 C CA . GLN A 1 82 ? 1.052 -3.857 17.549 1.00 70.75 82 GLN A CA 1
ATOM 705 C C . GLN A 1 82 ? 2.387 -4.119 16.837 1.00 70.75 82 GLN A C 1
ATOM 707 O O . GLN A 1 82 ? 2.670 -3.521 15.798 1.00 70.75 82 GLN A O 1
ATOM 712 N N . ARG A 1 83 ? 3.198 -5.047 17.364 1.00 72.94 83 ARG A N 1
ATOM 713 C CA . ARG A 1 83 ? 4.471 -5.443 16.745 1.00 72.94 83 ARG A CA 1
ATOM 714 C C . ARG A 1 83 ? 4.266 -6.168 15.418 1.00 72.94 83 ARG A C 1
ATOM 716 O O . ARG A 1 83 ? 5.036 -5.919 14.501 1.00 72.94 83 ARG A O 1
ATOM 723 N N . ILE A 1 84 ? 3.239 -7.009 15.290 1.00 75.94 84 ILE A N 1
ATOM 724 C CA . ILE A 1 84 ? 2.916 -7.724 14.046 1.00 75.94 84 ILE A CA 1
ATOM 725 C C . ILE A 1 84 ? 2.529 -6.738 12.939 1.00 75.94 84 ILE A C 1
ATOM 727 O O . ILE A 1 84 ? 3.051 -6.828 11.827 1.00 75.94 84 ILE A O 1
ATOM 731 N N . ILE A 1 85 ? 1.656 -5.770 13.239 1.00 79.06 85 ILE A N 1
ATOM 732 C CA . ILE A 1 85 ? 1.237 -4.754 12.263 1.00 79.06 85 ILE A CA 1
ATOM 733 C C . ILE A 1 85 ? 2.440 -3.904 11.837 1.00 79.06 85 ILE A C 1
ATOM 735 O O . ILE A 1 85 ? 2.661 -3.713 10.641 1.00 79.06 85 ILE A O 1
ATOM 739 N N . GLN A 1 86 ? 3.264 -3.452 12.788 1.00 83.50 86 GLN A N 1
ATOM 740 C CA . GLN A 1 86 ? 4.462 -2.670 12.469 1.00 83.50 86 GLN A CA 1
ATOM 741 C C . GLN A 1 86 ? 5.504 -3.475 11.677 1.00 83.50 86 GLN A C 1
ATOM 743 O O . GLN A 1 86 ? 5.994 -2.991 10.662 1.00 83.50 86 GLN A O 1
ATOM 748 N N . ASP A 1 87 ? 5.770 -4.733 12.038 1.00 85.56 87 ASP A N 1
ATOM 749 C CA . ASP A 1 87 ? 6.679 -5.615 11.289 1.00 85.56 87 ASP A CA 1
ATOM 750 C C . ASP A 1 87 ? 6.200 -5.842 9.844 1.00 85.56 87 ASP A C 1
ATOM 752 O O . ASP A 1 87 ? 7.001 -5.829 8.9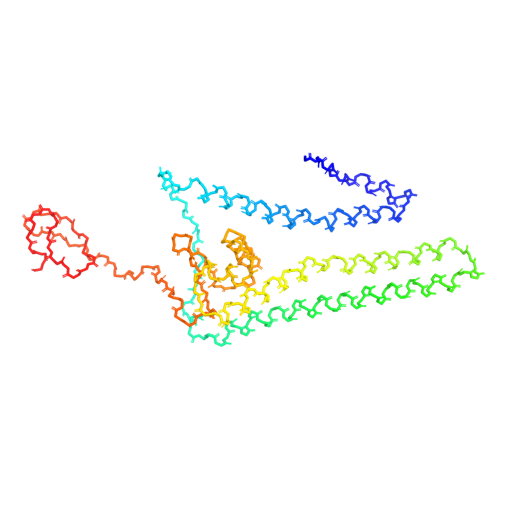05 1.00 85.56 87 ASP A O 1
ATOM 756 N N . LYS A 1 88 ? 4.886 -5.981 9.620 1.00 84.19 88 LYS A N 1
ATOM 757 C CA . LYS A 1 88 ? 4.323 -6.045 8.263 1.00 84.19 88 LYS A CA 1
ATOM 758 C C . LYS A 1 88 ? 4.556 -4.756 7.485 1.00 84.19 88 LYS A C 1
ATOM 760 O O . LYS A 1 88 ? 4.989 -4.823 6.331 1.00 84.19 88 LYS A O 1
ATOM 765 N N . LEU A 1 89 ? 4.283 -3.601 8.090 1.00 86.75 89 LEU A N 1
ATOM 766 C CA . LEU A 1 89 ? 4.497 -2.298 7.456 1.00 86.75 89 LEU A CA 1
ATOM 767 C C . LEU A 1 89 ? 5.979 -2.089 7.117 1.00 86.75 89 LEU A C 1
ATOM 769 O O . LEU A 1 89 ? 6.296 -1.701 5.989 1.00 86.75 89 LEU A O 1
ATOM 773 N N . ASP A 1 90 ? 6.885 -2.451 8.023 1.00 87.62 90 ASP A N 1
ATOM 774 C CA . ASP A 1 90 ? 8.333 -2.376 7.827 1.00 87.62 90 ASP A CA 1
ATOM 775 C C . ASP A 1 90 ? 8.820 -3.316 6.720 1.00 87.62 90 ASP A C 1
ATOM 777 O O . ASP A 1 90 ? 9.602 -2.913 5.850 1.00 87.62 90 ASP A O 1
ATOM 781 N N . LYS A 1 91 ? 8.322 -4.558 6.677 1.00 88.69 91 LYS A N 1
ATOM 782 C CA . LYS A 1 91 ? 8.602 -5.505 5.585 1.00 88.69 91 LYS A CA 1
ATOM 783 C C . LYS A 1 91 ? 8.142 -4.952 4.239 1.00 88.69 91 LYS A C 1
ATOM 785 O O . LYS A 1 91 ? 8.906 -4.985 3.269 1.00 88.69 91 LYS A O 1
ATOM 790 N N . MET A 1 92 ? 6.931 -4.395 4.169 1.00 84.56 92 MET A N 1
ATOM 791 C CA . MET A 1 92 ? 6.424 -3.766 2.947 1.00 84.56 92 MET A CA 1
ATOM 792 C C . MET A 1 92 ? 7.264 -2.545 2.549 1.00 84.56 92 MET A C 1
ATOM 794 O O . MET A 1 92 ? 7.628 -2.407 1.377 1.00 84.56 92 MET A O 1
ATOM 798 N N . ALA A 1 93 ? 7.638 -1.692 3.505 1.00 87.38 93 ALA A N 1
ATOM 799 C CA . ALA A 1 93 ? 8.478 -0.521 3.272 1.00 87.38 93 ALA A CA 1
ATOM 800 C C . ALA A 1 93 ? 9.875 -0.910 2.764 1.00 87.38 93 ALA A C 1
ATOM 802 O O . ALA A 1 93 ? 10.390 -0.306 1.816 1.00 87.38 93 ALA A O 1
ATOM 803 N N . LYS A 1 94 ? 10.473 -1.963 3.333 1.00 90.75 94 LYS A N 1
ATOM 804 C CA . LYS A 1 94 ? 11.765 -2.514 2.904 1.00 90.75 94 LYS A CA 1
ATOM 805 C C . LYS A 1 94 ? 11.706 -3.038 1.470 1.00 90.75 94 LYS A C 1
ATOM 807 O O . LYS A 1 94 ? 12.592 -2.718 0.676 1.00 90.75 94 LYS A O 1
ATOM 812 N N . GLU A 1 95 ? 10.653 -3.769 1.108 1.00 87.19 95 GLU A N 1
ATOM 813 C CA . GLU A 1 95 ? 10.434 -4.253 -0.261 1.00 87.19 95 GLU A CA 1
ATOM 814 C C . GLU A 1 95 ? 10.240 -3.104 -1.262 1.00 87.19 95 GLU A C 1
ATOM 816 O O . GLU A 1 95 ? 10.822 -3.116 -2.352 1.00 87.19 95 GLU A O 1
ATOM 821 N N . ILE A 1 96 ? 9.492 -2.063 -0.885 1.00 87.81 96 ILE A N 1
ATOM 822 C CA . ILE A 1 96 ? 9.328 -0.854 -1.706 1.00 87.81 96 ILE A CA 1
ATOM 823 C C . ILE A 1 96 ? 10.673 -0.151 -1.904 1.00 87.81 96 ILE A C 1
ATOM 825 O O . ILE A 1 96 ? 11.027 0.187 -3.036 1.00 87.81 96 ILE A O 1
ATOM 829 N N . LYS A 1 97 ? 11.450 0.044 -0.830 1.00 89.06 97 LYS A N 1
ATOM 830 C CA . LYS A 1 97 ? 12.770 0.688 -0.887 1.00 89.06 97 LYS A CA 1
ATOM 831 C C . LYS A 1 97 ? 13.741 -0.113 -1.754 1.00 89.06 97 LYS A C 1
ATOM 833 O O . LYS A 1 97 ? 14.406 0.468 -2.608 1.00 89.06 97 LYS A O 1
ATOM 838 N N . LYS A 1 98 ? 13.772 -1.441 -1.605 1.00 90.38 98 LYS A N 1
ATOM 839 C CA . LYS A 1 98 ? 14.586 -2.351 -2.426 1.00 90.38 98 LYS A CA 1
ATOM 840 C C . LYS A 1 98 ? 14.255 -2.213 -3.914 1.00 90.38 98 LYS A C 1
ATOM 842 O O . LYS A 1 98 ? 15.154 -1.998 -4.724 1.00 90.38 98 LYS A O 1
ATOM 847 N N . ARG A 1 99 ? 12.970 -2.267 -4.278 1.00 85.69 99 ARG A N 1
ATOM 848 C CA . ARG A 1 99 ? 12.515 -2.115 -5.673 1.00 85.69 99 ARG A CA 1
ATOM 849 C C . ARG A 1 99 ? 12.761 -0.709 -6.224 1.00 85.69 99 ARG A C 1
ATOM 851 O O . ARG A 1 99 ? 13.115 -0.575 -7.392 1.00 85.69 99 ARG A O 1
ATOM 858 N N . LYS A 1 100 ? 12.610 0.335 -5.401 1.00 89.44 100 LYS A N 1
ATOM 859 C CA . LYS A 1 100 ? 12.931 1.721 -5.778 1.00 89.44 100 LYS A CA 1
ATOM 860 C C . LYS A 1 100 ? 14.419 1.873 -6.089 1.00 89.44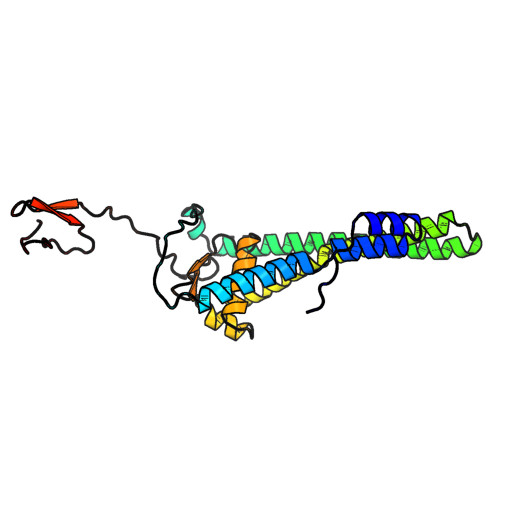 100 LYS A C 1
ATOM 862 O O . LYS A 1 100 ? 14.755 2.414 -7.137 1.00 89.44 100 LYS A O 1
ATOM 867 N N . ASN A 1 101 ? 15.290 1.357 -5.224 1.00 91.25 101 ASN A N 1
ATOM 868 C CA . ASN A 1 101 ? 16.737 1.394 -5.432 1.00 91.25 101 ASN A CA 1
ATOM 869 C C . ASN A 1 101 ? 17.143 0.615 -6.692 1.00 91.25 101 ASN A C 1
ATOM 871 O O . ASN A 1 101 ? 17.955 1.109 -7.469 1.00 91.25 101 ASN A O 1
ATOM 875 N N . LEU A 1 102 ? 16.523 -0.544 -6.944 1.00 92.62 102 LEU A N 1
ATOM 876 C CA . LEU A 1 102 ? 16.718 -1.308 -8.181 1.00 92.62 102 LEU A CA 1
ATOM 877 C C . LEU A 1 102 ? 16.315 -0.496 -9.426 1.00 92.62 102 LEU A C 1
ATOM 879 O O . LEU A 1 102 ? 17.067 -0.433 -10.394 1.00 92.62 102 LEU A O 1
ATOM 883 N N . GLY A 1 103 ? 15.148 0.158 -9.394 1.00 92.00 103 GLY A N 1
ATOM 884 C CA . GLY A 1 103 ? 14.670 0.994 -10.499 1.00 92.00 103 GLY A CA 1
ATOM 885 C C . GLY A 1 103 ? 15.561 2.212 -10.768 1.00 92.00 103 GLY A C 1
ATOM 886 O O . GLY A 1 103 ? 15.824 2.528 -11.926 1.00 92.00 103 GLY A O 1
ATOM 887 N N . ILE A 1 104 ? 16.074 2.859 -9.715 1.00 93.06 104 ILE A N 1
ATOM 888 C CA . ILE A 1 104 ? 17.061 3.946 -9.836 1.00 93.06 104 ILE A CA 1
ATOM 889 C C . ILE A 1 104 ? 18.353 3.417 -10.468 1.00 93.06 104 ILE A C 1
ATOM 891 O O . ILE A 1 104 ? 18.853 4.031 -11.405 1.00 93.06 104 ILE A O 1
ATOM 895 N N . GLY A 1 105 ? 18.856 2.265 -10.012 1.00 94.88 105 GLY A N 1
ATOM 896 C CA . GLY A 1 105 ? 20.051 1.636 -10.581 1.00 94.88 105 GLY A CA 1
ATOM 897 C C . GLY A 1 105 ? 19.919 1.364 -12.081 1.00 94.88 105 GLY A C 1
ATOM 898 O O . GLY A 1 105 ? 20.819 1.701 -12.844 1.00 94.88 105 GLY A O 1
ATOM 899 N N . LEU A 1 106 ? 18.767 0.848 -12.523 1.00 93.81 106 LEU A N 1
ATOM 900 C CA . LEU A 1 106 ? 18.476 0.621 -13.945 1.00 93.81 106 LEU A CA 1
ATOM 901 C C . LEU A 1 106 ? 18.414 1.921 -14.755 1.00 93.81 106 LEU A C 1
ATOM 903 O O . LEU A 1 106 ? 18.921 1.963 -15.874 1.00 93.81 106 LEU A O 1
ATOM 907 N N . MET A 1 107 ? 17.836 2.990 -14.197 1.00 94.25 107 MET A N 1
ATOM 908 C CA . MET A 1 107 ? 17.813 4.295 -14.865 1.00 94.25 107 MET A CA 1
ATOM 909 C C . MET A 1 107 ? 19.209 4.906 -14.993 1.00 94.25 107 MET A C 1
ATOM 911 O O . MET A 1 107 ? 19.545 5.412 -16.060 1.00 94.25 107 MET A O 1
ATOM 915 N N . VAL A 1 108 ? 20.032 4.827 -13.943 1.00 95.88 108 VAL A N 1
ATOM 916 C CA . VAL A 1 108 ? 21.424 5.305 -13.978 1.00 95.88 108 VAL A CA 1
ATOM 917 C C . VAL A 1 108 ? 22.235 4.508 -14.996 1.00 95.88 108 VAL A C 1
ATOM 919 O O . VAL A 1 108 ? 22.924 5.099 -15.823 1.00 95.88 108 VAL A O 1
ATOM 922 N N . PHE A 1 109 ? 22.105 3.180 -14.992 1.00 94.00 109 PHE A N 1
ATOM 923 C CA . PHE A 1 109 ? 22.776 2.311 -15.956 1.00 94.00 109 PHE A CA 1
ATOM 924 C C . PHE A 1 109 ? 22.361 2.627 -17.398 1.00 94.00 109 PHE A C 1
ATOM 926 O O . PHE A 1 109 ? 23.219 2.821 -18.254 1.00 94.00 109 PHE A O 1
ATOM 933 N N . GLY A 1 110 ? 21.056 2.756 -17.661 1.00 93.00 110 GLY A N 1
ATOM 934 C CA . GLY A 1 110 ? 20.549 3.125 -18.983 1.00 93.00 110 GLY A CA 1
ATOM 935 C C . GLY A 1 110 ? 20.997 4.520 -19.433 1.00 93.00 110 GLY A C 1
ATOM 936 O O . GLY A 1 110 ? 21.302 4.709 -20.606 1.00 93.00 110 GLY A O 1
ATOM 937 N N . GLY A 1 111 ? 21.104 5.483 -18.511 1.00 92.88 111 GLY A N 1
ATOM 938 C CA . GLY A 1 111 ? 21.621 6.824 -18.796 1.00 92.88 111 GLY A CA 1
ATOM 939 C C . GLY A 1 111 ? 23.117 6.842 -19.126 1.00 92.88 111 GLY A C 1
ATOM 940 O O . GLY A 1 111 ? 23.525 7.477 -20.095 1.00 92.88 111 GLY A O 1
ATOM 941 N N . LEU A 1 112 ? 23.936 6.107 -18.367 1.00 93.38 112 LEU A N 1
ATOM 942 C CA . LEU A 1 112 ? 25.368 5.954 -18.653 1.00 93.38 112 LEU A CA 1
ATOM 943 C C . LEU A 1 112 ? 25.607 5.221 -19.977 1.00 93.38 112 LEU A C 1
ATOM 945 O O . LEU A 1 112 ? 26.467 5.623 -20.760 1.00 93.38 112 LEU A O 1
ATOM 949 N N . TYR A 1 113 ? 24.816 4.182 -20.251 1.00 90.81 113 TYR A N 1
ATOM 950 C CA . TYR A 1 113 ? 24.861 3.452 -21.515 1.00 90.81 113 TYR A CA 1
ATOM 951 C C . TYR A 1 113 ? 24.506 4.362 -22.703 1.00 90.81 113 TYR A C 1
ATOM 953 O O . TYR A 1 113 ? 25.205 4.348 -23.719 1.00 90.81 113 TYR A O 1
ATOM 961 N N . LEU A 1 114 ? 23.505 5.237 -22.540 1.00 89.94 114 LEU A N 1
ATOM 962 C CA . LEU A 1 114 ? 23.152 6.239 -23.545 1.00 89.94 114 LEU A CA 1
ATOM 963 C C . LEU A 1 114 ? 24.311 7.206 -23.812 1.00 89.94 114 LEU A C 1
ATOM 965 O O . LEU A 1 114 ? 24.661 7.413 -24.972 1.00 89.94 114 LEU A O 1
ATOM 969 N N . LEU A 1 115 ? 24.938 7.746 -22.761 1.00 89.38 115 LEU A N 1
ATOM 970 C CA . LEU A 1 115 ? 26.080 8.661 -22.876 1.00 89.38 115 LEU A CA 1
ATOM 971 C C . LEU A 1 115 ? 27.265 8.023 -23.615 1.00 89.38 115 LEU A C 1
ATOM 973 O O . LEU A 1 115 ? 27.826 8.645 -24.513 1.00 89.38 115 LEU A O 1
ATOM 977 N N . GLY A 1 116 ? 27.615 6.774 -23.293 1.00 86.88 116 GLY A N 1
ATOM 978 C CA . GLY A 1 116 ? 28.680 6.049 -23.996 1.00 86.88 116 GLY A CA 1
ATOM 979 C C . GLY A 1 116 ? 28.366 5.814 -25.477 1.00 86.88 116 GLY A C 1
ATOM 980 O O . GLY A 1 116 ? 29.253 5.874 -26.332 1.00 86.88 116 GLY A O 1
ATOM 981 N N . SER A 1 117 ? 27.086 5.614 -25.801 1.00 83.31 117 SER A N 1
ATOM 982 C CA . SER A 1 117 ? 26.634 5.351 -27.169 1.00 83.31 117 SER A CA 1
ATOM 983 C C . SER A 1 117 ? 26.622 6.569 -28.103 1.00 83.31 117 SER A C 1
ATOM 985 O O . SER A 1 117 ? 26.538 6.390 -29.320 1.00 83.31 117 SER A O 1
ATOM 987 N N . LEU A 1 118 ? 26.782 7.790 -27.574 1.00 79.00 118 LEU A N 1
ATOM 988 C CA . LEU A 1 118 ? 26.840 9.028 -28.369 1.00 79.00 118 LEU A CA 1
ATOM 989 C C . LEU A 1 118 ? 28.014 9.057 -29.362 1.00 79.00 118 LEU A C 1
ATOM 991 O O . LEU A 1 118 ? 27.976 9.803 -30.333 1.00 79.00 118 LEU A O 1
ATOM 995 N N . SER A 1 119 ? 29.047 8.242 -29.140 1.00 78.62 119 SER A N 1
ATOM 996 C CA . SER A 1 119 ? 30.223 8.156 -30.016 1.00 78.62 119 SER A CA 1
ATOM 997 C C . SER A 1 119 ? 30.027 7.268 -31.251 1.00 78.62 119 SER A C 1
ATOM 999 O O . SER A 1 119 ? 30.684 7.491 -32.263 1.00 78.62 119 SER A O 1
ATOM 1001 N N . GLN A 1 120 ? 29.136 6.270 -31.187 1.00 79.25 120 GLN A N 1
ATOM 1002 C CA . GLN A 1 120 ? 28.945 5.278 -32.258 1.00 79.25 120 GLN A CA 1
ATOM 1003 C C . GLN A 1 120 ? 27.575 5.378 -32.949 1.00 79.25 120 GLN A C 1
ATOM 1005 O O . GLN A 1 120 ? 27.384 4.764 -33.995 1.00 79.25 120 GLN A O 1
ATOM 1010 N N . PHE A 1 121 ? 26.622 6.137 -32.383 1.00 73.25 121 PHE A N 1
ATOM 1011 C CA . PHE A 1 121 ? 25.287 6.419 -32.946 1.00 73.25 121 PHE A CA 1
ATOM 1012 C C . PHE A 1 121 ? 24.528 5.191 -33.490 1.00 73.25 121 PHE A C 1
ATOM 1014 O O . PHE A 1 121 ? 23.733 5.290 -34.425 1.00 73.25 121 PHE A O 1
ATOM 1021 N N . THR A 1 122 ? 24.722 4.011 -32.893 1.00 81.25 122 THR A N 1
ATOM 1022 C CA . THR A 1 122 ? 24.001 2.819 -33.351 1.00 81.25 122 THR A CA 1
ATOM 1023 C C . THR A 1 122 ? 22.553 2.844 -32.864 1.00 81.25 122 THR A C 1
ATOM 1025 O O . THR A 1 122 ? 22.268 3.106 -31.693 1.00 81.25 122 THR A O 1
ATOM 1028 N N . PHE A 1 123 ? 21.612 2.532 -33.755 1.00 77.81 123 PHE A N 1
ATOM 1029 C CA . PHE A 1 123 ? 20.189 2.486 -33.410 1.00 77.81 123 PHE A CA 1
ATOM 1030 C C . PHE A 1 123 ? 19.903 1.486 -32.274 1.00 77.81 123 PHE A C 1
ATOM 1032 O O . PHE A 1 123 ? 19.122 1.769 -31.365 1.00 77.81 123 PHE A O 1
ATOM 1039 N N . SER A 1 124 ? 20.604 0.349 -32.273 1.00 82.69 124 SER A N 1
ATOM 1040 C CA . SER A 1 124 ? 20.472 -0.703 -31.261 1.00 82.69 124 SER A CA 1
ATOM 1041 C C . SER A 1 124 ? 20.865 -0.233 -29.855 1.00 82.69 124 SER A C 1
ATOM 1043 O O . SER A 1 124 ? 20.146 -0.509 -28.897 1.00 82.69 124 SER A O 1
ATOM 1045 N N . SER A 1 125 ? 21.962 0.518 -29.699 1.00 82.00 125 SER A N 1
ATOM 1046 C CA . SER A 1 125 ? 22.400 1.014 -28.382 1.00 82.00 125 SER A CA 1
ATOM 1047 C C . SER A 1 125 ? 21.456 2.072 -27.808 1.00 82.00 125 SER A C 1
ATOM 1049 O O . SER A 1 125 ? 21.170 2.083 -26.607 1.00 82.00 125 SER A O 1
ATOM 1051 N N . ILE A 1 126 ? 20.910 2.931 -28.671 1.00 84.06 126 ILE A N 1
ATOM 1052 C CA . ILE A 1 126 ? 19.893 3.909 -28.274 1.00 84.06 126 ILE A CA 1
ATOM 1053 C C . ILE A 1 126 ? 18.627 3.167 -27.820 1.00 84.06 126 ILE A C 1
ATOM 1055 O O . ILE A 1 126 ? 18.086 3.464 -26.755 1.00 84.06 126 ILE A O 1
ATOM 1059 N N . PHE A 1 127 ? 18.199 2.145 -28.567 1.00 84.38 127 PHE A N 1
ATOM 1060 C CA . PHE A 1 127 ? 17.042 1.318 -28.219 1.00 84.38 127 PHE A CA 1
ATOM 1061 C C . PHE A 1 127 ? 17.180 0.653 -26.838 1.00 84.38 127 PHE A C 1
ATOM 1063 O O . PHE A 1 127 ? 16.294 0.798 -25.992 1.00 84.38 127 PHE A O 1
ATOM 1070 N N . PHE A 1 128 ? 18.304 -0.020 -26.563 1.00 85.19 128 PHE A N 1
ATOM 1071 C CA . PHE A 1 128 ? 18.516 -0.679 -25.269 1.00 85.19 128 PHE A CA 1
ATOM 1072 C C . PHE A 1 128 ? 18.604 0.316 -24.105 1.00 85.19 128 PHE A C 1
ATOM 1074 O O . PHE A 1 128 ? 18.040 0.052 -23.044 1.00 85.19 128 PHE A O 1
ATOM 1081 N N . SER A 1 129 ? 19.223 1.486 -24.302 1.00 88.69 129 SER A N 1
ATOM 1082 C CA . SER A 1 129 ? 19.286 2.550 -23.283 1.00 88.69 129 SER A CA 1
ATOM 1083 C C . SER A 1 129 ? 17.905 2.924 -22.749 1.00 88.69 129 SER A C 1
ATOM 1085 O O . SER A 1 129 ? 17.652 2.924 -21.542 1.00 88.69 129 SER A O 1
ATOM 1087 N N . PHE A 1 130 ? 16.973 3.204 -23.656 1.00 86.75 130 PHE A N 1
ATOM 1088 C CA . PHE A 1 130 ? 15.625 3.595 -23.278 1.00 86.75 130 PHE A CA 1
ATOM 1089 C C . PHE A 1 130 ? 14.794 2.439 -22.717 1.00 86.75 130 PHE A C 1
ATOM 1091 O O . PHE A 1 130 ? 13.912 2.680 -21.888 1.00 86.75 130 PHE A O 1
ATOM 1098 N N . LEU A 1 131 ? 15.070 1.191 -23.110 1.00 88.00 131 LEU A N 1
ATOM 1099 C CA . LEU A 1 131 ? 14.473 0.014 -22.475 1.00 88.00 131 LEU A CA 1
ATOM 1100 C C . LEU A 1 131 ? 14.836 -0.008 -20.983 1.00 88.00 131 LEU A C 1
ATOM 1102 O O . LEU A 1 131 ? 13.945 -0.065 -20.138 1.00 88.00 131 LEU A O 1
ATOM 1106 N N . PHE A 1 132 ? 16.118 0.144 -20.641 1.00 90.00 132 PHE A N 1
ATOM 1107 C CA . PHE A 1 132 ? 16.562 0.168 -19.244 1.00 90.00 132 PHE A CA 1
ATOM 1108 C C . PHE A 1 132 ? 15.984 1.349 -18.453 1.00 90.00 132 PHE A C 1
ATOM 1110 O O . PHE A 1 132 ? 15.519 1.165 -17.324 1.00 90.00 132 PHE A O 1
ATOM 1117 N N . ILE A 1 133 ? 15.929 2.542 -19.054 1.00 89.75 133 ILE A N 1
ATOM 1118 C CA . ILE A 1 133 ? 15.349 3.733 -18.414 1.00 89.75 133 ILE A CA 1
ATOM 1119 C C . ILE A 1 133 ? 13.842 3.555 -18.174 1.00 89.75 133 ILE A C 1
ATOM 1121 O O . ILE A 1 133 ? 13.355 3.786 -17.066 1.00 89.75 133 ILE A O 1
ATOM 1125 N N . SER A 1 134 ? 13.094 3.105 -19.185 1.00 84.88 134 SER A N 1
ATOM 1126 C CA . SER A 1 134 ? 11.644 2.897 -19.077 1.00 84.88 134 SER A CA 1
ATOM 1127 C C . SER A 1 134 ? 11.289 1.763 -18.111 1.00 84.88 134 SER A C 1
ATOM 1129 O O . SER A 1 134 ? 10.365 1.916 -17.308 1.00 84.88 134 SER A O 1
ATOM 1131 N N . ALA A 1 135 ? 12.057 0.669 -18.101 1.00 86.88 135 ALA A N 1
ATOM 1132 C CA . ALA A 1 135 ? 11.910 -0.420 -17.139 1.00 86.88 135 ALA A CA 1
ATOM 1133 C C . ALA A 1 135 ? 12.204 0.041 -15.701 1.00 86.88 135 ALA A C 1
ATOM 1135 O O . ALA A 1 135 ? 11.434 -0.257 -14.783 1.00 86.88 135 ALA A O 1
ATOM 1136 N N . GLY A 1 136 ? 13.271 0.823 -15.499 1.00 89.38 136 GLY A N 1
ATOM 1137 C CA . GLY A 1 136 ? 13.595 1.412 -14.201 1.00 89.38 136 GLY A CA 1
ATOM 1138 C C . GLY A 1 136 ? 12.488 2.343 -13.697 1.00 89.38 136 GLY A C 1
ATOM 1139 O O . GLY A 1 136 ? 12.050 2.234 -12.549 1.00 89.38 136 GLY A O 1
ATOM 1140 N N . PHE A 1 137 ? 11.961 3.208 -14.567 1.00 88.50 137 PHE A N 1
ATOM 1141 C CA . PHE A 1 137 ? 10.841 4.096 -14.246 1.00 88.50 137 PHE A CA 1
ATOM 1142 C C . PHE A 1 137 ? 9.553 3.331 -13.896 1.00 88.50 137 PHE A C 1
ATOM 1144 O O . PHE A 1 137 ? 8.840 3.692 -12.947 1.00 88.50 137 PHE A O 1
ATOM 1151 N N . LEU A 1 138 ? 9.265 2.250 -14.628 1.00 86.12 138 LEU A N 1
ATOM 1152 C CA . LEU A 1 138 ? 8.113 1.383 -14.387 1.00 86.12 138 LEU A CA 1
ATOM 1153 C C . LEU A 1 138 ? 8.191 0.735 -12.999 1.00 86.12 138 LEU A C 1
ATOM 1155 O O . LEU A 1 138 ? 7.226 0.813 -12.236 1.00 86.12 138 LEU A O 1
ATOM 1159 N N . LEU A 1 139 ? 9.345 0.169 -12.636 1.00 85.62 139 LEU A N 1
ATOM 1160 C CA . LEU A 1 139 ? 9.559 -0.449 -11.323 1.00 85.62 139 LEU A CA 1
ATOM 1161 C C . LEU A 1 139 ? 9.295 0.516 -10.164 1.00 85.62 139 LEU A C 1
ATOM 1163 O O . LEU A 1 139 ? 8.677 0.123 -9.175 1.00 85.62 139 LEU A O 1
ATOM 1167 N N . ILE A 1 140 ? 9.713 1.780 -10.282 1.00 86.12 140 ILE A N 1
ATOM 1168 C CA . ILE A 1 140 ? 9.451 2.791 -9.246 1.00 86.12 140 ILE A CA 1
ATOM 1169 C C . ILE A 1 140 ? 7.955 3.079 -9.133 1.00 86.12 140 ILE A C 1
ATOM 1171 O O . ILE A 1 140 ? 7.410 3.178 -8.033 1.00 86.12 140 ILE A O 1
ATOM 1175 N N . SER A 1 141 ? 7.274 3.213 -10.263 1.00 80.50 141 SER A N 1
ATOM 1176 C CA . SER A 1 141 ? 5.893 3.685 -10.262 1.00 80.50 141 SER A CA 1
ATOM 1177 C C . SER A 1 141 ? 4.874 2.629 -9.859 1.00 80.50 141 SER A C 1
ATOM 1179 O O . SER A 1 141 ? 3.853 2.985 -9.275 1.00 80.50 141 SER A O 1
ATOM 1181 N N . LEU A 1 142 ? 5.166 1.345 -10.080 1.00 78.81 142 LEU A N 1
ATOM 1182 C CA . LEU A 1 142 ? 4.331 0.241 -9.596 1.00 78.81 142 LEU A CA 1
ATOM 1183 C C . LEU A 1 142 ? 4.233 0.190 -8.060 1.00 78.81 142 LEU A C 1
ATOM 1185 O O . LEU A 1 142 ? 3.285 -0.381 -7.527 1.00 78.81 142 LEU A O 1
ATOM 1189 N N . ASN A 1 143 ? 5.175 0.805 -7.339 1.00 79.19 143 ASN A N 1
ATOM 1190 C CA . ASN A 1 143 ? 5.190 0.788 -5.875 1.00 79.19 143 ASN A CA 1
ATOM 1191 C C . ASN A 1 143 ? 4.448 1.962 -5.223 1.00 79.19 143 ASN A C 1
ATOM 1193 O O . ASN A 1 143 ? 4.233 1.916 -4.014 1.00 79.19 143 ASN A O 1
ATOM 1197 N N . LYS A 1 144 ? 4.045 2.992 -5.983 1.00 75.06 144 LYS A N 1
ATOM 1198 C CA . LYS A 1 144 ? 3.389 4.195 -5.429 1.00 75.06 144 LYS A CA 1
ATOM 1199 C C . LYS A 1 144 ? 2.145 3.839 -4.615 1.00 75.06 144 LYS A C 1
ATOM 1201 O O . LYS A 1 144 ? 2.046 4.217 -3.460 1.00 75.06 144 LYS A O 1
ATOM 1206 N N . ASN A 1 145 ? 1.302 2.976 -5.172 1.00 76.56 145 ASN A N 1
ATOM 1207 C CA . ASN A 1 145 ? 0.090 2.486 -4.520 1.00 76.56 145 ASN A CA 1
ATOM 1208 C C . ASN A 1 145 ? 0.357 1.840 -3.149 1.00 76.56 145 ASN A C 1
ATOM 1210 O O . ASN A 1 145 ? -0.407 2.031 -2.214 1.00 76.56 145 ASN A O 1
ATOM 1214 N N . LYS A 1 146 ? 1.445 1.071 -3.018 1.00 81.00 146 LYS A N 1
ATOM 1215 C CA . LYS A 1 146 ? 1.797 0.415 -1.750 1.00 81.00 146 LYS A CA 1
ATOM 1216 C C . LYS A 1 146 ? 2.346 1.410 -0.730 1.00 81.00 146 LYS A C 1
ATOM 1218 O O . LYS A 1 146 ? 2.072 1.274 0.455 1.00 81.00 146 LYS A O 1
ATOM 1223 N N . ALA A 1 147 ? 3.107 2.402 -1.190 1.00 80.94 147 ALA A N 1
ATOM 1224 C CA . ALA A 1 147 ? 3.588 3.479 -0.332 1.00 80.94 147 ALA A CA 1
ATOM 1225 C C . ALA A 1 147 ? 2.419 4.310 0.223 1.00 80.94 147 ALA A C 1
ATOM 1227 O O . ALA A 1 147 ? 2.425 4.638 1.407 1.00 80.94 147 ALA A O 1
ATOM 1228 N N . ASP A 1 148 ? 1.398 4.564 -0.602 1.00 83.06 148 ASP A N 1
ATOM 1229 C CA . ASP A 1 148 ? 0.181 5.263 -0.186 1.00 83.06 148 ASP A CA 1
ATOM 1230 C C . ASP A 1 148 ? -0.556 4.473 0.918 1.00 83.06 148 ASP A C 1
ATOM 1232 O O . ASP A 1 148 ? -0.880 5.049 1.956 1.00 83.06 148 ASP A O 1
ATOM 1236 N N . ILE A 1 149 ? -0.711 3.146 0.771 1.00 83.38 149 ILE A N 1
ATOM 1237 C CA . ILE A 1 149 ? -1.306 2.268 1.804 1.00 83.38 149 ILE A CA 1
ATOM 1238 C C . ILE A 1 149 ? -0.531 2.344 3.129 1.00 83.38 149 ILE A C 1
ATOM 1240 O O . ILE A 1 149 ? -1.140 2.516 4.181 1.00 83.38 149 ILE A O 1
ATOM 1244 N N . ILE A 1 150 ? 0.805 2.257 3.095 1.00 85.50 150 ILE A N 1
ATOM 1245 C CA . ILE A 1 150 ? 1.641 2.347 4.308 1.00 85.50 150 ILE A CA 1
ATOM 1246 C C . ILE A 1 150 ? 1.481 3.714 4.978 1.00 85.50 150 ILE A C 1
ATOM 1248 O O . ILE A 1 150 ? 1.369 3.797 6.199 1.00 85.50 150 ILE A O 1
ATOM 1252 N N . SER A 1 151 ? 1.461 4.793 4.190 1.00 87.75 151 SER A N 1
ATOM 1253 C CA . SER A 1 151 ? 1.289 6.146 4.725 1.00 87.75 151 SER A CA 1
ATOM 1254 C C . SER A 1 151 ? -0.069 6.325 5.409 1.00 87.75 151 SER A C 1
ATOM 1256 O O . SER A 1 151 ? -0.136 6.899 6.495 1.00 87.75 151 SER A O 1
ATOM 1258 N N . LEU A 1 152 ? -1.129 5.762 4.819 1.00 88.69 152 LEU A N 1
ATOM 1259 C CA . LEU A 1 152 ? -2.479 5.775 5.371 1.00 88.69 152 LEU A CA 1
ATOM 1260 C C . LEU A 1 152 ? -2.561 4.956 6.664 1.00 88.69 152 LEU A C 1
ATOM 1262 O O . LEU A 1 152 ? -3.092 5.436 7.663 1.00 88.69 152 LEU A O 1
ATOM 1266 N N . ALA A 1 153 ? -1.981 3.754 6.670 1.00 90.19 153 ALA A N 1
ATOM 1267 C CA . ALA A 1 153 ? -1.927 2.899 7.851 1.00 90.19 153 ALA A CA 1
ATOM 1268 C C . ALA A 1 153 ? -1.213 3.595 9.017 1.00 90.19 153 ALA A C 1
ATOM 1270 O O . ALA A 1 153 ? -1.762 3.683 10.111 1.00 90.19 153 ALA A O 1
ATOM 1271 N N . ASN A 1 154 ? -0.032 4.167 8.768 1.00 90.75 154 ASN A N 1
ATOM 1272 C CA . ASN A 1 154 ? 0.731 4.890 9.785 1.00 90.75 154 ASN A CA 1
ATOM 1273 C C . ASN A 1 154 ? -0.038 6.089 10.354 1.00 90.75 154 ASN A C 1
ATOM 1275 O O . ASN A 1 154 ? 0.018 6.324 11.560 1.00 90.75 154 AS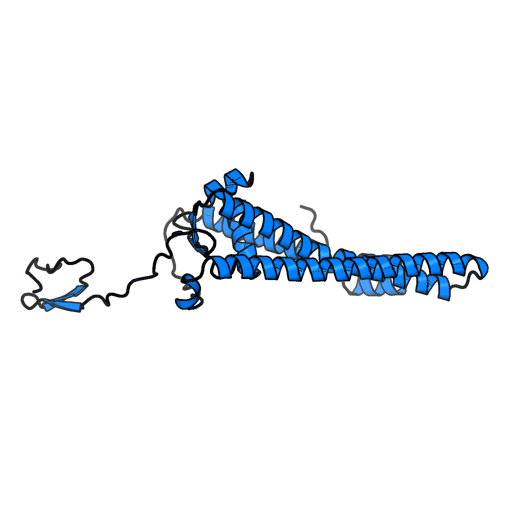N A O 1
ATOM 1279 N N . LYS A 1 155 ? -0.782 6.816 9.507 1.00 91.94 155 LYS A N 1
ATOM 1280 C CA . LYS A 1 155 ? -1.642 7.927 9.938 1.00 91.94 155 LYS A CA 1
ATOM 1281 C C . LYS A 1 155 ? -2.678 7.454 10.964 1.00 91.94 155 LYS A C 1
ATOM 1283 O O . LYS A 1 155 ? -2.741 8.008 12.058 1.00 91.94 155 LYS A O 1
ATOM 1288 N N . TYR A 1 156 ? -3.470 6.433 10.633 1.00 90.56 156 TYR A N 1
ATOM 1289 C CA . TYR A 1 156 ? -4.547 5.963 11.512 1.00 90.56 156 TYR A CA 1
ATOM 1290 C C . TYR A 1 156 ? -4.042 5.222 12.747 1.00 90.56 156 TYR A C 1
ATOM 1292 O O . TYR A 1 156 ? -4.556 5.460 13.835 1.00 90.56 156 TYR A O 1
ATOM 1300 N N . ILE A 1 157 ? -3.003 4.393 12.615 1.00 89.38 157 ILE A N 1
ATOM 1301 C CA . ILE A 1 157 ? -2.389 3.703 13.758 1.00 89.38 157 ILE A CA 1
ATOM 1302 C C . ILE A 1 157 ? -1.827 4.717 14.761 1.00 89.38 157 ILE A C 1
ATOM 1304 O O . ILE A 1 157 ? -2.027 4.551 15.962 1.00 89.38 157 ILE A O 1
ATOM 1308 N N . GLY A 1 158 ? -1.167 5.781 14.285 1.00 87.25 158 GLY A N 1
ATOM 1309 C CA . GLY A 1 158 ? -0.675 6.857 15.149 1.00 87.25 158 GLY A CA 1
ATOM 1310 C C . GLY A 1 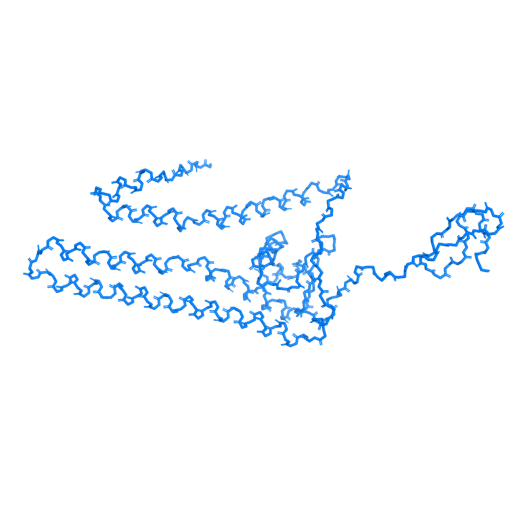158 ? -1.805 7.536 15.923 1.00 87.25 158 GLY A C 1
ATOM 1311 O O . GLY A 1 158 ? -1.748 7.628 17.144 1.00 87.25 158 GLY A O 1
ATOM 1312 N N . ILE A 1 159 ? -2.883 7.915 15.231 1.00 89.50 159 ILE A N 1
ATOM 1313 C CA . ILE A 1 159 ? -4.047 8.558 15.859 1.00 89.50 159 ILE A CA 1
ATOM 1314 C C . ILE A 1 159 ? -4.708 7.645 16.898 1.00 89.50 159 ILE A C 1
ATOM 1316 O O . ILE A 1 159 ? -5.014 8.102 17.998 1.00 89.50 159 ILE A O 1
ATOM 1320 N N . ILE A 1 160 ? -4.927 6.371 16.561 1.00 88.12 160 ILE A N 1
ATOM 1321 C CA . ILE A 1 160 ? -5.550 5.389 17.459 1.00 88.12 160 ILE A CA 1
ATOM 1322 C C . ILE A 1 160 ? -4.710 5.223 18.729 1.00 88.12 160 ILE A C 1
ATOM 1324 O O . ILE A 1 160 ? -5.251 5.244 19.834 1.00 88.12 160 ILE A O 1
ATOM 1328 N N . LYS A 1 161 ? -3.384 5.135 18.578 1.00 83.25 161 LYS A N 1
ATOM 1329 C CA . LYS A 1 161 ? -2.448 5.000 19.696 1.00 83.25 161 LYS A CA 1
ATOM 1330 C C . LYS A 1 161 ? -2.433 6.232 20.602 1.00 83.25 161 LYS A C 1
ATOM 1332 O O . LYS A 1 161 ? -2.420 6.086 21.823 1.00 83.25 161 LYS A O 1
ATOM 1337 N N . ASP A 1 162 ? -2.436 7.424 20.013 1.00 84.94 162 ASP A N 1
ATOM 1338 C CA . ASP A 1 162 ? -2.327 8.679 20.757 1.00 84.94 162 ASP A CA 1
ATOM 1339 C C . ASP A 1 162 ? -3.632 9.030 21.483 1.00 84.94 162 ASP A C 1
ATOM 1341 O O . ASP A 1 162 ? -3.612 9.496 22.621 1.00 84.94 162 ASP A O 1
ATOM 1345 N N . ARG A 1 163 ? -4.782 8.807 20.832 1.00 81.44 163 ARG A N 1
ATOM 1346 C CA . ARG A 1 163 ? -6.105 9.159 21.372 1.00 81.44 163 ARG A CA 1
ATOM 1347 C C . ARG A 1 163 ? -6.673 8.090 22.301 1.00 81.44 163 ARG A C 1
ATOM 1349 O O . ARG A 1 163 ? -7.434 8.442 23.196 1.00 81.44 163 ARG A O 1
ATOM 1356 N N . LYS A 1 164 ? -6.349 6.809 22.074 1.00 81.12 164 LYS A N 1
ATOM 1357 C CA . LYS A 1 164 ? -6.951 5.649 22.760 1.00 81.12 164 LYS A CA 1
ATOM 1358 C C . LYS A 1 164 ? -8.490 5.643 22.731 1.00 81.12 164 LYS A C 1
ATOM 1360 O O . LYS A 1 164 ? -9.130 5.117 23.637 1.00 81.12 164 LYS A O 1
ATOM 1365 N N . THR A 1 165 ? -9.101 6.250 21.710 1.00 81.31 165 THR A N 1
ATOM 1366 C CA . THR A 1 165 ? -10.560 6.317 21.571 1.00 81.31 165 THR A CA 1
ATOM 1367 C C . THR A 1 165 ? -11.056 5.300 20.542 1.00 81.31 165 THR A C 1
ATOM 1369 O O . THR A 1 165 ? -10.512 5.237 19.438 1.00 81.31 165 THR A O 1
ATOM 1372 N N . PRO A 1 166 ? -12.121 4.536 20.845 1.00 82.62 166 PRO A N 1
ATOM 1373 C CA . PRO A 1 166 ? -12.726 3.629 19.873 1.00 82.62 166 PRO A CA 1
ATOM 1374 C C . PRO A 1 166 ? -13.672 4.358 18.903 1.00 82.62 166 PRO A C 1
ATOM 1376 O O . PRO A 1 166 ? -14.065 3.795 17.890 1.00 82.62 166 PRO A O 1
ATOM 1379 N N . TYR A 1 167 ? -14.064 5.606 19.174 1.00 86.38 167 TYR A N 1
ATOM 1380 C CA . TYR A 1 167 ? -15.029 6.335 18.348 1.00 86.38 167 TYR A CA 1
ATOM 1381 C C . TYR A 1 167 ? -14.403 6.888 17.066 1.00 86.38 167 TYR A C 1
ATOM 1383 O O . TYR A 1 167 ? -13.509 7.737 17.100 1.00 86.38 167 TYR A O 1
ATOM 1391 N N . ILE A 1 168 ? -14.953 6.493 15.915 1.00 87.56 168 ILE A N 1
ATOM 1392 C CA . ILE A 1 168 ? -14.434 6.897 14.599 1.00 87.56 168 ILE A CA 1
ATOM 1393 C C . ILE A 1 168 ? -14.567 8.407 14.380 1.00 87.56 168 ILE A C 1
ATOM 1395 O O . ILE A 1 168 ? -13.718 8.996 13.724 1.00 87.56 168 ILE A O 1
ATOM 1399 N N . LYS A 1 169 ? -15.571 9.068 14.968 1.00 88.62 169 LYS A N 1
ATOM 1400 C CA . LYS A 1 169 ? -15.707 10.537 14.904 1.00 88.62 169 LYS A CA 1
ATOM 1401 C C . LYS A 1 169 ? -14.488 11.270 15.488 1.00 88.62 169 LYS A C 1
ATOM 1403 O O . LYS A 1 169 ? -14.062 12.281 14.937 1.00 88.62 169 LYS A O 1
ATOM 1408 N N . ASP A 1 170 ? -13.903 10.739 16.562 1.00 88.19 170 ASP A N 1
ATOM 1409 C CA . ASP A 1 170 ? -12.774 11.368 17.252 1.00 88.19 170 ASP A CA 1
ATOM 1410 C C . ASP A 1 170 ? -11.486 11.129 16.456 1.00 88.19 170 ASP A C 1
ATOM 1412 O O . ASP A 1 170 ? -10.649 12.023 16.311 1.00 88.19 170 ASP A O 1
ATOM 1416 N N . ILE A 1 171 ? -11.375 9.940 15.854 1.00 90.38 171 ILE A N 1
ATOM 1417 C CA . ILE A 1 171 ? -10.321 9.595 14.895 1.00 90.38 171 ILE A CA 1
ATOM 1418 C C . ILE A 1 171 ? -10.416 10.500 13.653 1.00 90.38 171 ILE A C 1
ATOM 1420 O O . ILE A 1 171 ? -9.409 11.054 13.211 1.00 90.38 171 ILE A O 1
ATOM 1424 N N . ALA A 1 172 ? -11.623 10.710 13.120 1.00 88.81 172 ALA A N 1
ATOM 1425 C CA . ALA A 1 172 ? -11.887 11.570 11.971 1.00 88.81 172 ALA A CA 1
ATOM 1426 C C . ALA A 1 172 ? -11.468 13.018 12.256 1.00 88.81 172 ALA A C 1
ATOM 1428 O O . ALA A 1 172 ? -10.679 13.586 11.497 1.00 88.81 172 ALA A O 1
ATOM 1429 N N . ALA A 1 173 ? -11.879 13.561 13.407 1.00 89.44 173 ALA A N 1
ATOM 1430 C CA . ALA A 1 173 ? -11.493 14.893 13.863 1.00 89.44 173 ALA A CA 1
ATOM 1431 C C . ALA A 1 173 ? -9.967 15.044 13.991 1.00 89.44 173 ALA A C 1
ATOM 1433 O O . ALA A 1 173 ? -9.398 16.025 13.516 1.00 89.44 173 ALA A O 1
ATOM 1434 N N . ALA A 1 174 ? -9.278 14.048 14.559 1.00 89.75 174 ALA A N 1
ATOM 1435 C CA . ALA A 1 174 ? -7.817 14.047 14.659 1.00 89.75 174 ALA A CA 1
ATOM 1436 C C . ALA A 1 174 ? -7.116 13.928 13.293 1.00 89.75 174 ALA A C 1
ATOM 1438 O O . ALA A 1 174 ? -6.005 14.420 13.115 1.00 89.75 174 ALA A O 1
ATOM 1439 N N . SER A 1 175 ? -7.770 13.293 12.321 1.00 86.62 175 SER A N 1
ATOM 1440 C CA . SER A 1 175 ? -7.263 13.104 10.960 1.00 86.62 175 SER A CA 1
ATOM 1441 C C . SER A 1 175 ? -7.593 14.259 9.998 1.00 86.62 175 SER A C 1
ATOM 1443 O O . SER A 1 175 ? -7.164 14.199 8.839 1.00 86.62 175 SER A O 1
ATOM 1445 N N . ASN A 1 176 ? -8.343 15.268 10.470 1.00 88.12 176 ASN A N 1
ATOM 1446 C CA . ASN A 1 176 ? -8.942 16.363 9.699 1.00 88.12 176 ASN A CA 1
ATOM 1447 C C . ASN A 1 176 ? -9.787 15.876 8.504 1.00 88.12 176 ASN A C 1
ATOM 1449 O O . ASN A 1 176 ? -9.669 16.382 7.388 1.00 88.12 176 ASN A O 1
ATOM 1453 N N . THR A 1 177 ? -10.601 14.844 8.728 1.00 84.19 177 THR A N 1
ATOM 1454 C CA . THR A 1 177 ? -11.531 14.291 7.732 1.00 84.19 177 THR A CA 1
ATOM 1455 C C . THR A 1 177 ? -12.930 14.141 8.324 1.00 84.19 177 THR A C 1
ATOM 1457 O O . THR A 1 177 ? -13.128 14.314 9.528 1.00 84.19 177 THR A O 1
ATOM 1460 N N . SER A 1 178 ? -13.919 13.858 7.476 1.00 84.94 178 SER A N 1
ATOM 1461 C CA . SER A 1 178 ? -15.267 13.536 7.941 1.00 84.94 178 SER A CA 1
ATOM 1462 C C . SER A 1 178 ? -15.344 12.094 8.451 1.00 84.94 178 SER A C 1
ATOM 1464 O O . SER A 1 178 ? -14.490 11.260 8.135 1.00 84.94 178 SER A O 1
ATOM 1466 N N . TYR A 1 179 ? -16.386 11.791 9.227 1.00 83.88 179 TYR A N 1
ATOM 1467 C CA . TYR A 1 179 ? -16.642 10.439 9.729 1.00 83.88 179 TYR A CA 1
ATOM 1468 C C . TYR A 1 179 ? -16.693 9.411 8.590 1.00 83.88 179 TYR A C 1
ATOM 1470 O O . TYR A 1 179 ? -16.125 8.329 8.708 1.00 83.88 179 TYR A O 1
ATOM 1478 N N . GLU A 1 180 ? -17.321 9.768 7.472 1.00 80.19 180 GLU A N 1
ATOM 1479 C CA . GLU A 1 180 ? -17.525 8.888 6.324 1.00 80.19 180 GLU A CA 1
ATOM 1480 C C . GLU A 1 180 ? -16.196 8.549 5.646 1.00 80.19 180 GLU A C 1
ATOM 1482 O O . GLU A 1 180 ? -15.933 7.390 5.322 1.00 80.19 180 GLU A O 1
ATOM 1487 N N . ILE A 1 181 ? -15.334 9.557 5.473 1.00 80.44 181 ILE A N 1
ATOM 1488 C CA . ILE A 1 181 ? -14.002 9.378 4.888 1.00 80.44 181 ILE A CA 1
ATOM 1489 C C . ILE A 1 181 ? -13.152 8.509 5.816 1.00 80.44 181 ILE A C 1
ATOM 1491 O O . ILE A 1 181 ? -12.585 7.517 5.362 1.00 80.44 181 ILE A O 1
ATOM 1495 N N . ALA A 1 182 ? -13.113 8.824 7.113 1.00 87.12 182 ALA A N 1
ATOM 1496 C CA . ALA A 1 182 ? -12.341 8.053 8.083 1.00 87.12 182 ALA A CA 1
ATOM 1497 C C . ALA A 1 182 ? -12.822 6.600 8.185 1.00 87.12 182 ALA A C 1
ATOM 1499 O O . ALA A 1 182 ? -12.010 5.678 8.178 1.00 87.12 182 ALA A O 1
ATOM 1500 N N . SER A 1 183 ? -14.138 6.382 8.227 1.00 85.44 183 SER A N 1
ATOM 1501 C CA . SER A 1 183 ? -14.735 5.046 8.261 1.00 85.44 183 SER A CA 1
ATOM 1502 C C . SER A 1 183 ? -14.375 4.239 7.012 1.00 85.44 183 SER A C 1
ATOM 1504 O O . SER A 1 183 ? -13.968 3.084 7.122 1.00 85.44 183 SER A O 1
ATOM 1506 N N . SER A 1 184 ? -14.439 4.853 5.826 1.00 81.69 184 SER A N 1
ATOM 1507 C CA . SER A 1 184 ? -14.059 4.180 4.584 1.00 81.69 184 SER A CA 1
ATOM 1508 C C . SER A 1 184 ? -12.558 3.892 4.492 1.00 81.69 184 SER A C 1
ATOM 1510 O O . SER A 1 184 ? -12.174 2.853 3.959 1.00 81.69 184 SER A O 1
ATOM 1512 N N . GLU A 1 185 ? -11.700 4.794 4.970 1.00 87.62 185 GLU A N 1
ATOM 1513 C CA . GLU A 1 185 ? -10.245 4.594 4.984 1.00 87.62 185 GLU A CA 1
ATOM 1514 C C . GLU A 1 185 ? -9.838 3.491 5.969 1.00 87.62 185 GLU A C 1
ATOM 1516 O O . GLU A 1 185 ? -9.004 2.650 5.635 1.00 87.62 185 GLU A O 1
ATOM 1521 N N . LEU A 1 186 ? -10.465 3.443 7.147 1.00 90.00 186 LEU A N 1
ATOM 1522 C CA . LEU A 1 186 ? -10.274 2.370 8.123 1.00 90.00 186 LEU A CA 1
ATOM 1523 C C . LEU A 1 186 ? -10.769 1.025 7.581 1.00 90.00 186 LEU A C 1
ATOM 1525 O O . LEU A 1 186 ? -10.032 0.043 7.661 1.00 90.00 186 LEU A O 1
ATOM 1529 N N . GLN A 1 187 ? -11.955 0.984 6.962 1.00 85.25 187 GLN A N 1
ATOM 1530 C CA . GLN A 1 187 ? -12.475 -0.231 6.329 1.00 85.25 187 GLN A CA 1
ATOM 1531 C C . GLN A 1 187 ? -11.536 -0.734 5.231 1.00 85.25 187 GLN A C 1
ATOM 1533 O O . GLN A 1 187 ? -11.218 -1.917 5.178 1.00 85.25 187 GLN A O 1
ATOM 1538 N N . TYR A 1 188 ? -11.007 0.169 4.405 1.00 84.12 188 TYR A N 1
ATOM 1539 C CA . TYR A 1 188 ? -10.036 -0.192 3.379 1.00 84.12 188 TYR A CA 1
ATOM 1540 C C . TYR A 1 188 ? -8.780 -0.858 3.968 1.00 84.12 188 TYR A C 1
ATOM 1542 O O . TYR A 1 188 ? -8.296 -1.844 3.416 1.00 84.12 188 TYR A O 1
ATOM 1550 N N . LEU A 1 189 ? -8.259 -0.356 5.094 1.00 85.12 189 LEU A N 1
ATOM 1551 C CA . LEU A 1 189 ? -7.096 -0.939 5.776 1.00 85.12 189 LEU A CA 1
ATOM 1552 C C . LEU A 1 189 ? -7.380 -2.320 6.394 1.00 85.12 189 LEU A C 1
ATOM 1554 O O . LEU A 1 189 ? -6.465 -3.146 6.475 1.00 85.12 189 LEU A O 1
ATOM 1558 N N . ILE A 1 190 ? -8.623 -2.576 6.806 1.00 83.94 190 ILE A N 1
ATOM 1559 C CA . ILE A 1 190 ? -9.089 -3.899 7.247 1.00 83.94 190 ILE A CA 1
ATOM 1560 C C . ILE A 1 190 ? -9.153 -4.844 6.041 1.00 83.94 190 ILE A C 1
ATOM 1562 O O . ILE A 1 190 ? -8.557 -5.919 6.066 1.00 83.94 190 ILE A O 1
ATOM 1566 N N . ASP A 1 191 ? -9.773 -4.407 4.943 1.00 79.81 191 ASP A N 1
ATOM 1567 C CA . ASP A 1 191 ? -9.960 -5.207 3.727 1.00 79.81 191 ASP A CA 1
ATOM 1568 C C . ASP A 1 191 ? -8.629 -5.614 3.072 1.00 79.81 191 ASP A C 1
ATOM 1570 O O . ASP A 1 191 ? -8.487 -6.727 2.563 1.00 79.81 191 ASP A O 1
ATOM 1574 N N . VAL A 1 192 ? -7.617 -4.734 3.093 1.00 77.94 192 VAL A N 1
ATOM 1575 C CA . VAL A 1 192 ? -6.262 -5.064 2.607 1.00 77.94 192 VAL A CA 1
ATOM 1576 C C . VAL A 1 192 ? -5.423 -5.857 3.620 1.00 77.94 192 VAL A C 1
ATOM 1578 O O . VAL A 1 192 ? -4.230 -6.073 3.394 1.00 77.94 192 VAL A O 1
ATOM 1581 N N . ASN A 1 193 ? -6.041 -6.306 4.715 1.00 79.75 193 ASN A N 1
ATOM 1582 C CA . ASN A 1 193 ? -5.455 -7.124 5.773 1.00 79.75 193 ASN A CA 1
ATOM 1583 C C . ASN A 1 193 ? -4.233 -6.480 6.463 1.00 79.75 193 ASN A C 1
ATOM 1585 O O . ASN A 1 193 ? -3.263 -7.154 6.829 1.00 79.75 193 ASN A O 1
ATOM 1589 N N . ILE A 1 194 ? -4.256 -5.148 6.594 1.00 84.12 194 ILE A N 1
ATOM 1590 C CA . ILE A 1 194 ? -3.251 -4.385 7.347 1.00 84.12 194 ILE A CA 1
ATOM 1591 C C . ILE A 1 194 ? -3.662 -4.286 8.816 1.00 84.12 194 ILE A C 1
ATOM 1593 O O . ILE A 1 194 ? -2.840 -4.545 9.693 1.00 84.12 194 ILE A O 1
ATOM 1597 N N . LEU A 1 195 ? -4.923 -3.931 9.082 1.00 81.31 195 LEU A N 1
ATOM 1598 C CA . LEU A 1 195 ? -5.498 -3.898 10.427 1.00 81.31 195 LEU A CA 1
ATOM 1599 C C . LEU A 1 195 ? -6.131 -5.257 10.747 1.00 81.31 195 LEU A C 1
ATOM 1601 O O . LEU A 1 195 ? -7.329 -5.459 10.569 1.00 81.31 195 LEU A O 1
ATOM 1605 N N . GLU A 1 196 ? -5.306 -6.207 11.183 1.00 71.56 196 GLU A N 1
ATOM 1606 C CA . GLU A 1 196 ? -5.779 -7.536 11.585 1.00 71.56 196 GLU A CA 1
ATOM 1607 C C . GLU A 1 196 ? -6.660 -7.480 12.836 1.00 71.56 196 GLU A C 1
ATOM 1609 O O . GLU A 1 196 ? -6.506 -6.593 13.680 1.00 71.56 196 GLU A O 1
ATOM 1614 N N . ALA A 1 197 ? -7.578 -8.448 12.946 1.00 71.25 197 ALA A N 1
ATOM 1615 C CA . ALA A 1 197 ? -8.512 -8.588 14.068 1.00 71.25 197 ALA A CA 1
ATOM 1616 C C . ALA A 1 197 ? -9.263 -7.284 14.403 1.00 71.25 197 ALA A C 1
ATOM 1618 O O . ALA A 1 197 ? -9.592 -7.015 15.554 1.00 71.25 197 ALA A O 1
ATOM 1619 N N . THR A 1 198 ? -9.493 -6.449 13.387 1.00 75.88 198 THR A N 1
ATOM 1620 C CA . THR A 1 198 ? -10.129 -5.144 13.521 1.00 75.88 198 THR A CA 1
ATOM 1621 C C . THR A 1 198 ? -11.415 -5.132 12.705 1.00 75.88 198 THR A C 1
ATOM 1623 O O . THR A 1 198 ? -11.413 -5.551 11.549 1.00 75.88 198 THR A O 1
ATOM 1626 N N . TYR A 1 199 ? -12.507 -4.646 13.290 1.00 79.12 199 TYR A N 1
ATOM 1627 C CA . TYR A 1 199 ? -13.777 -4.454 12.589 1.00 79.12 199 TYR A CA 1
ATOM 1628 C C . TYR A 1 199 ? -14.469 -3.170 13.047 1.00 79.12 199 TYR A C 1
ATOM 1630 O O . TYR A 1 199 ? -14.185 -2.631 14.118 1.00 79.12 199 TYR A O 1
ATOM 1638 N N . ILE A 1 200 ? -15.367 -2.657 12.209 1.00 80.75 200 ILE A N 1
ATOM 1639 C CA . ILE A 1 200 ? -16.133 -1.443 12.488 1.00 80.75 200 ILE A CA 1
ATOM 1640 C C . ILE A 1 200 ? -17.555 -1.840 12.879 1.00 80.75 200 ILE A C 1
ATOM 1642 O O . ILE A 1 200 ? -18.242 -2.523 12.122 1.00 80.75 200 ILE A O 1
ATOM 1646 N N . ASP A 1 201 ? -17.999 -1.381 14.047 1.00 79.44 201 ASP A N 1
ATOM 1647 C CA . ASP A 1 201 ? -19.408 -1.399 14.431 1.00 79.44 201 ASP A CA 1
ATOM 1648 C C . ASP A 1 201 ? -20.034 -0.086 13.943 1.00 79.44 201 ASP A C 1
ATOM 1650 O O . ASP A 1 201 ? -19.821 0.994 14.510 1.00 79.44 201 ASP A O 1
ATOM 1654 N N . TYR A 1 202 ? -20.758 -0.175 12.826 1.00 77.75 202 TYR A N 1
ATOM 1655 C CA . TYR A 1 202 ? -21.400 0.975 12.189 1.00 77.75 202 TYR A CA 1
ATOM 1656 C C . TYR A 1 202 ? -22.562 1.539 13.011 1.00 77.75 202 TYR A C 1
ATOM 1658 O O . TYR A 1 202 ? -22.797 2.746 12.956 1.00 77.75 202 TYR A O 1
ATOM 1666 N N . ASP A 1 203 ? -23.240 0.705 13.802 1.00 71.62 203 ASP A N 1
ATOM 1667 C CA . ASP A 1 203 ? -24.370 1.129 14.632 1.00 71.62 203 ASP A CA 1
ATOM 1668 C C . ASP A 1 203 ? -23.884 2.001 15.788 1.00 71.62 203 ASP A C 1
ATOM 1670 O O . ASP A 1 203 ? -24.415 3.084 16.045 1.00 71.62 203 ASP A O 1
ATOM 1674 N N . LYS A 1 204 ? -22.795 1.579 16.436 1.00 74.62 204 LYS A N 1
ATOM 1675 C CA . LYS A 1 204 ? -22.164 2.329 17.530 1.00 74.62 204 LYS A CA 1
ATOM 1676 C C . LYS A 1 204 ? -21.147 3.366 17.049 1.00 74.62 204 LYS A C 1
ATOM 1678 O O . LYS A 1 204 ? -20.696 4.192 17.843 1.00 74.62 204 LYS A O 1
ATOM 1683 N N . LYS A 1 205 ? -20.795 3.363 15.758 1.00 82.69 205 LYS A N 1
ATOM 1684 C CA . LYS A 1 205 ? -19.786 4.242 15.131 1.00 82.69 205 LYS A CA 1
ATOM 1685 C C . LYS A 1 205 ? -18.402 4.116 15.780 1.00 82.69 205 LYS A C 1
ATOM 1687 O O . LYS A 1 205 ? -17.661 5.103 15.888 1.00 82.69 205 LYS A O 1
ATOM 1692 N N . ILE A 1 206 ? -18.060 2.901 16.199 1.00 84.25 206 ILE A N 1
ATOM 1693 C CA . ILE A 1 206 ? -16.794 2.572 16.859 1.00 84.25 206 ILE A CA 1
ATOM 1694 C C . ILE A 1 206 ? -15.979 1.573 16.042 1.00 84.25 206 ILE A C 1
ATOM 1696 O O . ILE A 1 206 ? -16.514 0.803 15.247 1.00 84.25 206 ILE A O 1
ATOM 1700 N N . ILE A 1 207 ? -14.669 1.592 16.255 1.00 85.44 207 ILE A N 1
ATOM 1701 C CA . ILE A 1 207 ? -13.742 0.581 15.768 1.00 85.44 207 ILE A CA 1
ATOM 1702 C C . ILE A 1 207 ? -13.354 -0.339 16.924 1.00 85.44 207 ILE A C 1
ATOM 1704 O O . ILE A 1 207 ? -12.918 0.113 17.984 1.00 85.44 207 ILE A O 1
ATOM 1708 N N . HIS A 1 20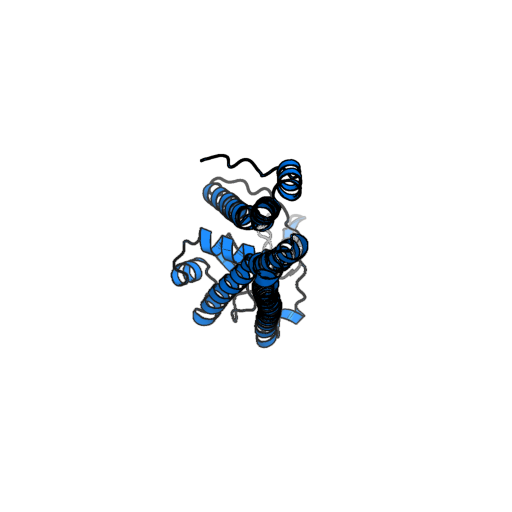8 ? -13.511 -1.637 16.705 1.00 81.50 208 HIS A N 1
ATOM 1709 C CA . HIS A 1 208 ? -13.002 -2.680 17.581 1.00 81.50 208 HIS A CA 1
ATOM 1710 C C . HIS A 1 208 ? -11.631 -3.074 17.065 1.00 81.50 208 HIS A C 1
ATOM 1712 O O . HIS A 1 208 ? -11.513 -3.504 15.919 1.00 81.50 208 HIS A O 1
ATOM 1718 N N . THR A 1 209 ? -10.588 -2.877 17.865 1.00 81.94 209 THR A N 1
ATOM 1719 C CA . THR A 1 209 ? -9.216 -3.117 17.421 1.00 81.94 209 THR A CA 1
ATOM 1720 C C . THR A 1 209 ? -8.349 -3.594 18.581 1.00 81.94 209 THR A C 1
ATOM 1722 O O . THR A 1 209 ? -8.458 -3.060 19.681 1.00 81.94 209 THR A O 1
ATOM 1725 N N . PRO A 1 210 ? -7.415 -4.535 18.360 1.00 74.38 210 PRO A N 1
ATOM 1726 C CA . PRO A 1 210 ? -6.444 -4.925 19.383 1.00 74.38 210 PRO A CA 1
ATOM 1727 C C . PRO A 1 210 ? -5.441 -3.803 19.711 1.00 74.38 210 PRO A C 1
ATOM 1729 O O . PRO A 1 210 ? -4.528 -4.009 20.502 1.00 74.38 210 PRO A O 1
ATOM 1732 N N . LEU A 1 211 ? -5.550 -2.637 19.064 1.00 78.50 211 LEU A N 1
ATOM 1733 C CA . LEU A 1 211 ? -4.694 -1.474 19.289 1.00 78.50 211 LEU A CA 1
ATOM 1734 C C . LEU A 1 211 ? -5.117 -0.613 20.493 1.00 78.50 211 LEU A C 1
ATOM 1736 O O . LEU A 1 211 ? -4.360 0.288 20.856 1.00 78.50 211 LEU A O 1
ATOM 1740 N N . ILE A 1 212 ? -6.305 -0.836 21.064 1.00 75.88 212 ILE A N 1
ATOM 1741 C CA . ILE A 1 212 ? -6.849 -0.052 22.179 1.00 75.88 212 ILE A CA 1
ATOM 1742 C C . ILE A 1 212 ? -7.158 -0.992 23.357 1.00 75.88 212 ILE A C 1
ATOM 1744 O O . ILE A 1 212 ? -8.080 -1.806 23.274 1.00 75.88 212 ILE A O 1
ATOM 1748 N N . GLU A 1 213 ? -6.447 -0.823 24.479 1.00 58.97 213 GLU A N 1
ATOM 1749 C CA . GLU A 1 213 ? -6.783 -1.428 25.778 1.00 58.97 213 GLU A CA 1
ATOM 1750 C C . GLU A 1 213 ? -8.266 -1.207 26.106 1.00 58.97 213 GLU A C 1
ATOM 1752 O O . GLU A 1 213 ? -8.725 -0.073 26.265 1.00 58.97 213 GLU A O 1
ATOM 1757 N N . GLY A 1 214 ? -9.035 -2.291 26.207 1.00 52.94 214 GLY A N 1
ATOM 1758 C CA . GLY A 1 214 ? -10.438 -2.208 26.601 1.00 52.94 214 GLY A CA 1
ATOM 1759 C C . GLY A 1 214 ? -11.363 -1.560 25.567 1.00 52.94 214 GLY A C 1
ATOM 1760 O O . GLY A 1 214 ? -12.489 -1.219 25.935 1.00 52.94 214 GLY A O 1
ATOM 1761 N N . SER A 1 215 ? -10.970 -1.429 24.283 1.00 46.50 215 SER A N 1
ATOM 1762 C CA . SER A 1 215 ? -11.985 -1.324 23.224 1.00 46.50 215 SER A CA 1
ATOM 1763 C C . SER A 1 215 ? -12.714 -2.650 23.214 1.00 46.50 215 SER A C 1
ATOM 1765 O O . SER A 1 215 ? -12.244 -3.627 22.637 1.00 46.50 215 SER A O 1
ATOM 1767 N N . VAL A 1 216 ? -13.787 -2.672 23.997 1.00 41.22 216 VAL A N 1
ATOM 1768 C CA . VAL A 1 216 ? -14.685 -3.779 24.261 1.00 41.22 216 VAL A CA 1
ATOM 1769 C C . VAL A 1 216 ? -14.770 -4.607 22.992 1.00 41.22 216 VAL A C 1
ATOM 1771 O O . VAL A 1 216 ? -15.432 -4.197 22.047 1.00 41.22 216 VAL A O 1
ATOM 1774 N N . TYR A 1 217 ? -14.092 -5.757 22.943 1.00 39.50 217 TYR A N 1
ATOM 1775 C CA . TYR A 1 217 ? -14.685 -6.882 22.247 1.00 39.50 217 TYR A CA 1
ATOM 1776 C C . TYR A 1 217 ? -16.033 -6.991 22.935 1.00 39.50 217 TYR A C 1
ATOM 1778 O O . TYR A 1 217 ? -16.111 -7.393 24.095 1.00 39.50 217 TYR A O 1
ATOM 1786 N N . SER A 1 218 ? -17.084 -6.475 22.294 1.00 34.22 218 SER A N 1
ATOM 1787 C CA . SER A 1 218 ? -18.391 -6.964 22.655 1.00 34.22 218 SER A CA 1
ATOM 1788 C C . SER A 1 218 ? -18.271 -8.394 22.206 1.00 34.22 218 SER A C 1
ATOM 1790 O O . SER A 1 218 ? -18.263 -8.643 20.999 1.00 34.22 218 SER A O 1
ATOM 1792 N N . ASP A 1 219 ? -18.029 -9.276 23.174 1.00 33.97 219 ASP A N 1
ATOM 1793 C CA . ASP A 1 219 ? -18.457 -10.651 23.089 1.00 33.97 219 ASP A CA 1
ATOM 1794 C C . ASP A 1 219 ? -19.757 -10.597 22.292 1.00 33.97 219 ASP A C 1
ATOM 1796 O O . ASP A 1 219 ? -20.767 -10.044 22.741 1.00 33.97 219 ASP A O 1
ATOM 1800 N N . ALA A 1 220 ? -19.671 -11.007 21.028 1.00 39.78 220 ALA A N 1
ATOM 1801 C CA . ALA A 1 220 ? -20.836 -11.448 20.319 1.00 39.78 220 ALA A CA 1
ATOM 1802 C C . ALA A 1 220 ? -21.320 -12.588 21.195 1.00 39.78 220 ALA A C 1
ATOM 1804 O O . ALA A 1 220 ? -20.700 -13.643 21.198 1.00 39.78 220 ALA A O 1
ATOM 1805 N N . ASP A 1 221 ? -22.323 -12.279 22.008 1.00 37.53 221 ASP A N 1
ATOM 1806 C CA . ASP A 1 221 ? -23.070 -13.228 22.799 1.00 37.53 221 ASP A CA 1
ATOM 1807 C C . ASP A 1 221 ? -22.171 -14.096 23.698 1.00 37.53 221 ASP A C 1
ATOM 1809 O O . ASP A 1 221 ? -21.641 -15.138 23.302 1.00 37.53 221 ASP A O 1
ATOM 1813 N N . LYS A 1 222 ? -22.064 -13.738 24.984 1.00 36.09 222 LYS A N 1
ATOM 1814 C CA . LYS A 1 222 ? -22.029 -14.831 25.954 1.00 36.09 222 LYS A CA 1
ATOM 1815 C C . LYS A 1 222 ? -23.339 -15.575 25.750 1.00 36.09 222 LYS A C 1
ATOM 1817 O O . LYS A 1 222 ? -24.354 -15.197 26.320 1.00 36.09 222 LYS A O 1
ATOM 1822 N N . SER A 1 223 ? -23.267 -16.655 24.985 1.00 44.22 223 SER A N 1
ATOM 1823 C CA . SER A 1 223 ? -24.136 -17.801 25.139 1.00 44.22 223 SER A CA 1
ATOM 1824 C C . SER A 1 223 ? -24.016 -18.285 26.592 1.00 44.22 223 SER A C 1
ATOM 1826 O O . SER A 1 223 ? -23.327 -19.253 26.908 1.00 44.22 223 SER A O 1
ATOM 1828 N N . THR A 1 224 ? -24.687 -17.615 27.522 1.00 43.22 224 THR A N 1
ATOM 1829 C CA . THR A 1 224 ? -25.656 -18.374 28.290 1.00 43.22 224 THR A CA 1
ATOM 1830 C C . THR A 1 224 ? -26.670 -18.798 27.250 1.00 43.22 224 THR A C 1
ATOM 1832 O O . THR A 1 224 ? -27.456 -17.965 26.803 1.00 43.22 224 THR A O 1
ATOM 1835 N N . ASP A 1 225 ? -26.572 -20.048 26.782 1.00 41.91 225 ASP A N 1
ATOM 1836 C CA . ASP A 1 225 ? -27.716 -20.688 26.137 1.00 41.91 225 ASP A CA 1
ATOM 1837 C C . ASP A 1 225 ? -28.931 -20.283 26.975 1.00 41.91 225 ASP A C 1
ATOM 1839 O O . ASP A 1 225 ? -28.895 -20.494 28.196 1.00 41.91 225 ASP A O 1
ATOM 1843 N N . PRO A 1 226 ? -29.929 -19.596 26.399 1.00 53.03 226 PRO A N 1
ATOM 1844 C CA . PRO A 1 226 ? -31.085 -19.223 27.179 1.00 53.03 226 PRO A CA 1
ATOM 1845 C C . PRO A 1 226 ? -31.658 -20.517 27.741 1.00 53.03 226 PRO A C 1
ATOM 1847 O O . PRO A 1 226 ? -31.983 -21.436 26.988 1.00 53.03 226 PRO A O 1
ATOM 1850 N N . GLU A 1 227 ? -31.728 -20.624 29.066 1.00 61.22 227 GLU A N 1
ATOM 1851 C CA . GLU A 1 227 ? -32.352 -21.779 29.692 1.00 61.22 227 GLU A CA 1
ATOM 1852 C C . GLU A 1 227 ? -33.828 -21.729 29.288 1.00 61.22 227 GLU A C 1
ATOM 1854 O O . GLU A 1 227 ? -34.588 -20.861 29.730 1.00 61.22 227 GLU A O 1
ATOM 1859 N N . ILE A 1 228 ? -34.209 -22.603 28.355 1.00 69.50 228 ILE A N 1
ATOM 1860 C CA . ILE A 1 228 ? -35.586 -22.725 27.899 1.00 69.50 228 ILE A CA 1
ATOM 1861 C C . ILE A 1 228 ? -36.336 -23.473 28.995 1.00 69.50 228 ILE A C 1
ATOM 1863 O O . ILE A 1 228 ? -36.182 -24.685 29.151 1.00 69.50 228 ILE A O 1
ATOM 1867 N N . ILE A 1 229 ? -37.137 -22.740 29.767 1.00 78.50 229 ILE A N 1
ATOM 1868 C CA . ILE A 1 229 ? -37.932 -23.304 30.859 1.00 78.50 229 ILE A CA 1
ATOM 1869 C C . ILE A 1 229 ? -39.405 -23.301 30.453 1.00 78.50 229 ILE A C 1
ATOM 1871 O O . ILE A 1 229 ? -39.994 -22.259 30.137 1.00 78.50 229 ILE A O 1
ATOM 1875 N N . GLU A 1 230 ? -40.018 -24.480 30.502 1.00 79.06 230 GLU A N 1
ATOM 1876 C CA . GLU A 1 230 ? -41.465 -24.628 30.389 1.00 79.06 230 GLU A CA 1
ATOM 1877 C C . GLU A 1 230 ? -42.141 -24.268 31.714 1.00 79.06 230 GLU A C 1
ATOM 1879 O O . GLU A 1 230 ? -41.818 -24.790 32.785 1.00 79.06 230 GLU A O 1
ATOM 1884 N N . CYS A 1 231 ? -43.115 -23.364 31.654 1.00 80.12 231 CYS A N 1
ATOM 1885 C CA . CYS A 1 231 ? -43.910 -23.008 32.816 1.00 80.12 231 CYS A CA 1
ATOM 1886 C C . CYS A 1 231 ? -44.809 -24.184 33.229 1.00 80.12 231 CYS A C 1
ATOM 1888 O O . CYS A 1 231 ? -45.718 -24.561 32.492 1.00 80.12 231 CYS A O 1
ATOM 1890 N N . LYS A 1 232 ? -44.645 -24.695 34.456 1.00 82.31 232 LYS A N 1
ATOM 1891 C CA . LYS A 1 232 ? -45.501 -25.764 35.013 1.00 82.31 232 LYS A CA 1
ATOM 1892 C C . LYS A 1 232 ? -46.981 -25.387 35.130 1.00 82.31 232 LYS A C 1
ATOM 1894 O O . LYS A 1 232 ? -47.815 -26.274 35.270 1.00 82.31 232 LYS A O 1
ATOM 1899 N N . TYR A 1 233 ? -47.303 -24.092 35.133 1.00 81.38 233 TYR A N 1
ATOM 1900 C CA . TYR A 1 233 ? -48.665 -23.615 35.360 1.00 81.38 233 TYR A CA 1
ATOM 1901 C C . TYR A 1 233 ? -49.450 -23.403 34.060 1.00 81.38 233 TYR A C 1
ATOM 1903 O O . TYR A 1 233 ? -50.601 -23.818 33.974 1.00 81.38 233 TYR A O 1
ATOM 1911 N N . CYS A 1 234 ? -48.844 -22.779 33.041 1.00 83.44 234 CYS A N 1
ATOM 1912 C CA . CYS A 1 234 ? -49.524 -22.490 31.771 1.00 83.44 234 CYS A CA 1
ATOM 1913 C C . CYS A 1 234 ? -48.968 -23.245 30.555 1.00 83.44 234 CYS A C 1
ATOM 1915 O O . CYS A 1 234 ? -49.526 -23.116 29.469 1.00 83.44 234 CYS A O 1
ATOM 1917 N N . GLY A 1 235 ? -47.864 -23.985 30.701 1.00 80.88 235 GLY A N 1
ATOM 1918 C CA . GLY A 1 235 ? -47.188 -24.669 29.593 1.00 80.88 235 GLY A CA 1
ATOM 1919 C C . GLY A 1 235 ? -46.441 -23.738 28.630 1.00 80.88 235 GLY A C 1
ATOM 1920 O O . GLY A 1 235 ? -45.947 -24.188 27.604 1.00 80.88 235 GLY A O 1
ATOM 1921 N N . GLY A 1 236 ? -46.356 -22.437 28.929 1.00 81.31 236 GLY A N 1
ATOM 1922 C CA . GLY A 1 236 ? -45.638 -21.473 28.097 1.00 81.31 236 GLY A CA 1
ATOM 1923 C C . GLY A 1 236 ? -44.126 -21.702 28.138 1.00 81.31 236 GLY A C 1
ATOM 1924 O O . GLY A 1 236 ? -43.550 -21.830 29.220 1.00 81.31 236 GLY A O 1
ATOM 1925 N N . VAL A 1 237 ? -43.492 -21.713 26.967 1.00 78.19 237 VAL A N 1
ATOM 1926 C CA . VAL A 1 237 ? -42.037 -21.820 26.795 1.00 78.19 237 VAL A CA 1
ATOM 1927 C C . VAL A 1 237 ? -41.425 -20.427 26.954 1.00 78.19 237 VAL A C 1
ATOM 1929 O O . VAL A 1 237 ? -41.787 -19.518 26.209 1.00 78.19 237 VAL A O 1
ATOM 1932 N N . ASN A 1 238 ? -40.543 -20.231 27.939 1.00 78.69 238 ASN A N 1
ATOM 1933 C CA . ASN A 1 238 ? -39.942 -18.923 28.227 1.00 78.69 238 ASN A CA 1
ATOM 1934 C C . ASN A 1 238 ? -38.433 -18.949 27.971 1.00 78.69 238 ASN A C 1
ATOM 1936 O O . ASN A 1 238 ? -37.753 -19.906 28.333 1.00 78.69 238 ASN A O 1
ATOM 1940 N N . GLU A 1 239 ? -37.924 -17.864 27.391 1.00 75.50 239 GLU A N 1
ATOM 1941 C CA . GLU A 1 239 ? -36.496 -17.616 27.195 1.00 75.50 239 GLU A CA 1
ATOM 1942 C C . GLU A 1 239 ? -36.006 -16.689 28.324 1.00 75.50 239 GLU A C 1
ATOM 1944 O O . GLU A 1 239 ? -36.372 -15.510 28.365 1.00 75.50 239 GLU A O 1
ATOM 1949 N N . VAL A 1 240 ? -35.247 -17.215 29.292 1.00 70.19 240 VAL A N 1
ATOM 1950 C CA . VAL A 1 240 ? -34.785 -16.435 30.455 1.00 70.19 240 VAL A CA 1
ATOM 1951 C C . VAL A 1 240 ? -33.416 -15.828 30.151 1.00 70.19 240 VAL A C 1
ATOM 1953 O O . VAL A 1 240 ? -32.425 -16.547 30.086 1.00 70.19 240 VAL A O 1
ATOM 1956 N N . LYS A 1 241 ? -33.363 -14.502 29.959 1.00 56.47 241 LYS A N 1
ATOM 1957 C CA . LYS A 1 241 ? -32.127 -13.778 29.601 1.00 56.47 241 LYS A CA 1
ATOM 1958 C C . LYS A 1 241 ? -31.444 -13.016 30.746 1.00 56.47 241 LYS A C 1
ATOM 1960 O O . LYS A 1 241 ? -30.276 -12.702 30.599 1.00 56.47 241 LYS A O 1
ATOM 1965 N N . ASP A 1 242 ? -32.101 -12.770 31.887 1.00 54.62 242 ASP A N 1
ATOM 1966 C CA . ASP A 1 242 ? -31.566 -11.853 32.920 1.00 54.62 242 ASP A CA 1
ATOM 1967 C C . ASP A 1 242 ? -32.088 -12.133 34.350 1.00 54.62 242 ASP A C 1
ATOM 1969 O O . ASP A 1 242 ? -32.869 -11.338 34.877 1.00 54.62 242 ASP A O 1
ATOM 1973 N N . ASP A 1 243 ? -31.726 -13.263 34.979 1.00 57.75 243 ASP A N 1
ATOM 1974 C CA . ASP A 1 243 ? -32.046 -13.636 36.387 1.00 57.75 243 ASP A CA 1
ATOM 1975 C C . ASP A 1 243 ? -33.527 -13.489 36.836 1.00 57.75 243 ASP A C 1
ATOM 1977 O O . ASP A 1 243 ? -33.875 -13.632 38.012 1.00 57.75 243 ASP A O 1
ATOM 1981 N N . LYS A 1 244 ? -34.442 -13.238 35.896 1.00 60.12 244 LYS A N 1
ATOM 1982 C CA . LYS A 1 244 ? -35.876 -13.044 36.108 1.00 60.12 244 LYS A CA 1
ATOM 1983 C C . LYS A 1 244 ? -36.611 -14.335 35.789 1.00 60.12 244 LYS A C 1
ATOM 1985 O O . LYS A 1 244 ? -36.975 -14.601 34.648 1.00 60.12 244 LYS A O 1
ATOM 1990 N N . TYR A 1 245 ? -36.892 -15.110 36.828 1.00 72.00 245 TYR A N 1
ATOM 1991 C CA . TYR A 1 245 ? -37.648 -16.360 36.744 1.00 72.00 245 TYR A CA 1
ATOM 1992 C C . TYR A 1 245 ? -39.163 -16.119 36.802 1.00 72.00 245 TYR A C 1
ATOM 1994 O O . TYR A 1 245 ? -39.840 -16.679 37.659 1.00 72.00 245 TYR A O 1
ATOM 2002 N N . ILE A 1 246 ? -39.711 -15.266 35.932 1.00 77.69 246 ILE A N 1
ATOM 2003 C CA . ILE A 1 246 ? -41.159 -14.998 35.869 1.00 77.69 246 ILE A CA 1
ATOM 2004 C C . ILE A 1 246 ? -41.664 -15.302 34.460 1.00 77.69 246 ILE A C 1
ATOM 2006 O O . ILE A 1 246 ? -41.087 -14.854 33.472 1.00 77.69 246 ILE A O 1
ATOM 2010 N N . CYS A 1 247 ? -42.757 -16.057 34.365 1.00 80.69 247 CYS A N 1
ATOM 2011 C CA . CYS A 1 247 ? -43.379 -16.412 33.099 1.00 80.69 247 CYS A CA 1
ATOM 2012 C C . CYS A 1 247 ? -43.971 -15.180 32.400 1.00 80.69 247 CYS A C 1
ATOM 2014 O O . CYS A 1 247 ? -44.801 -14.476 32.976 1.00 80.69 247 CYS A O 1
ATOM 2016 N N . GLN A 1 248 ? -43.627 -14.975 31.126 1.00 78.44 248 GLN A N 1
ATOM 2017 C CA . GLN A 1 248 ? -44.120 -13.850 30.319 1.00 78.44 248 GLN A CA 1
ATOM 2018 C C . GLN A 1 248 ? -45.618 -13.953 29.992 1.00 78.44 248 GLN A C 1
ATOM 2020 O O . GLN A 1 248 ? -46.266 -12.946 29.725 1.00 78.44 248 GLN A O 1
ATOM 2025 N N . PHE A 1 249 ? -46.180 -15.164 30.031 1.00 82.81 249 PHE A N 1
ATOM 2026 C CA . PHE A 1 249 ? -47.569 -15.423 29.641 1.00 82.81 249 PHE A CA 1
ATOM 2027 C C . PHE A 1 249 ? -48.561 -15.323 30.800 1.00 82.81 249 PHE A C 1
ATOM 2029 O O . PHE A 1 249 ? -49.703 -14.927 30.594 1.00 82.81 249 PHE A O 1
ATOM 2036 N N . CYS A 1 250 ? -48.157 -15.707 32.013 1.00 82.06 250 CYS A N 1
ATOM 2037 C CA . CYS A 1 250 ? -49.075 -15.761 33.157 1.00 82.06 250 CYS A CA 1
ATOM 2038 C C . CYS A 1 250 ? -48.513 -15.181 34.459 1.00 82.06 250 CYS A C 1
ATOM 2040 O O . CYS A 1 250 ? -49.209 -15.188 35.470 1.00 82.06 250 CYS A O 1
ATOM 2042 N N . GLY A 1 251 ? -47.268 -14.695 34.465 1.00 80.19 251 GLY A N 1
ATOM 2043 C CA . GLY A 1 251 ? -46.659 -14.061 35.636 1.00 80.19 251 GLY A CA 1
ATOM 2044 C C . GLY A 1 251 ? -46.293 -15.010 36.781 1.00 80.19 251 GLY A C 1
ATOM 2045 O O . GLY A 1 251 ? -45.881 -14.541 37.838 1.00 80.19 251 GLY A O 1
ATOM 2046 N N . SER A 1 252 ? -46.429 -16.328 36.606 1.00 82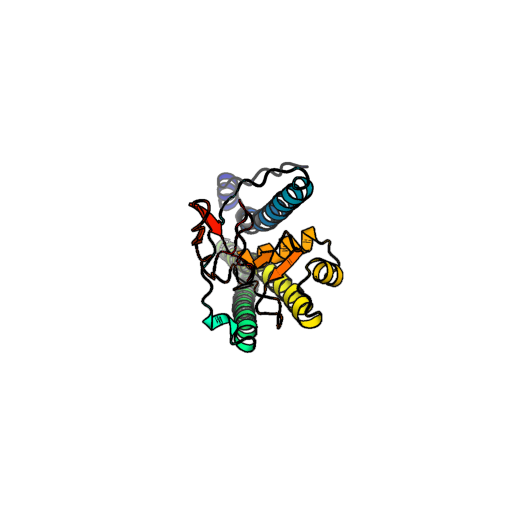.25 252 SER A N 1
ATOM 2047 C CA . SER A 1 252 ? -46.033 -17.311 37.623 1.00 82.25 252 SER A CA 1
ATOM 2048 C C . SER A 1 252 ? -44.512 -17.547 37.634 1.00 82.25 252 SER A C 1
ATOM 2050 O O . SER A 1 252 ? -43.858 -17.373 36.599 1.00 82.25 252 SER A O 1
ATOM 2052 N N . PRO A 1 253 ? -43.921 -17.910 38.787 1.00 82.56 253 PRO A N 1
ATOM 2053 C CA . PRO A 1 253 ? -42.486 -18.147 38.890 1.00 82.56 253 PRO A CA 1
ATOM 2054 C C . PRO A 1 253 ? -42.061 -19.405 38.118 1.00 82.56 253 PRO A C 1
ATOM 2056 O O . PRO A 1 253 ? -42.769 -20.411 38.100 1.00 82.56 253 PRO A O 1
ATOM 2059 N N . LEU A 1 254 ? -40.901 -19.334 37.460 1.00 77.19 254 LEU A N 1
ATOM 2060 C CA . LEU A 1 254 ? -40.330 -20.415 36.642 1.00 77.19 254 LEU A CA 1
ATOM 2061 C C . LEU A 1 254 ? -39.388 -21.345 37.439 1.00 77.19 254 LEU A C 1
ATOM 2063 O O . LEU A 1 254 ? -39.027 -22.407 36.934 1.00 77.19 254 LEU A O 1
ATOM 2067 N N . LYS A 1 255 ? -39.038 -20.972 38.681 1.00 67.56 255 LYS A N 1
ATOM 2068 C CA . LYS A 1 255 ? -38.335 -21.787 39.689 1.00 67.56 255 LYS A CA 1
ATOM 2069 C C . LYS A 1 255 ? -39.146 -21.858 40.978 1.00 67.56 255 LYS A C 1
ATOM 2071 O O . LYS A 1 255 ? -39.679 -20.800 41.378 1.00 67.56 255 LYS A O 1
#

Organism: Anaerococcus prevotii (strain ATCC 9321 / DSM 20548 / JCM 6508 / NCTC 11806 / PC1) (NCBI:txid525919)

pLDDT: mean 71.28, std 19.38, range [28.7, 95.88]

Radius of gyration: 28.28 Å; chains: 1; bounding box: 80×42×74 Å